Protein AF-A0A7C7CFU3-F1 (afdb_monomer_lite)

Foldseek 3Di:
DVVLLLVQCPPPPHPDQPQKDDDDPVNSCVRNVPPVVVVLVPPPPDDPVCCCVPHDAVDWDCPLQKTKGKHKDWDKDWDFDPVPPPPPPVQGIWMKIKIKMKMWMDGHPFKIKIKMKIKMKIRDHPVQLVVCVVPCQRFLFGGWDDDDPRMTIGMAMWIKMWGDPDPQKIKMWIWAAMGGGSDPADPPGGSRDYTGTDIDMD

Radius of gyration: 19.93 Å; chains: 1; bounding box: 40×45×55 Å

Secondary structure (DSSP, 8-state):
-HHHHHHHHS-TT----TTEESPPHHHHHHHSTTHHHHHHHTTTTS-HHHHHHHTS-SEEEE-SSEEEEEEEEEEEEEEE-SS---S-TTTSEEEEEEEEEEEEEEETTTEEEEEEEEEEEEE--HHHHHHHHHHSB-TTS-BEEEETTTEEEEEEEEEEEEEEEETTEEEEEEEE--EESSSSS-SSB-TTSPPEEEEEE-

pLDDT: mean 82.41, std 13.63, range [41.38, 97.0]

Structure (mmCIF, N/CA/C/O backbone):
data_AF-A0A7C7CFU3-F1
#
_entry.id   AF-A0A7C7CFU3-F1
#
loop_
_atom_site.group_PDB
_atom_site.id
_atom_site.type_symbol
_atom_site.label_atom_id
_atom_site.label_alt_id
_atom_site.label_comp_id
_atom_site.label_asym_id
_atom_site.label_entity_id
_atom_site.label_seq_id
_atom_site.pdbx_PDB_ins_code
_atom_site.Cartn_x
_atom_site.Cartn_y
_atom_site.Cartn_z
_atom_site.occupancy
_atom_site.B_iso_or_equiv
_atom_site.auth_seq_id
_atom_site.auth_comp_id
_atom_site.auth_asym_id
_atom_site.auth_atom_id
_atom_site.pdbx_PDB_model_num
ATOM 1 N N . MET A 1 1 ? 11.457 3.278 10.326 1.00 41.38 1 MET A N 1
ATOM 2 C CA . MET A 1 1 ? 10.112 3.193 10.932 1.00 41.38 1 MET A CA 1
ATOM 3 C C . MET A 1 1 ? 9.546 1.773 10.911 1.00 41.38 1 MET A C 1
ATOM 5 O O . MET A 1 1 ? 9.162 1.315 11.970 1.00 41.38 1 MET A O 1
ATOM 9 N N . GLY A 1 2 ? 9.529 1.039 9.784 1.00 55.59 2 GLY A N 1
ATOM 10 C CA . GLY A 1 2 ? 9.033 -0.355 9.772 1.00 55.59 2 GLY A CA 1
ATOM 11 C C . GLY A 1 2 ? 9.843 -1.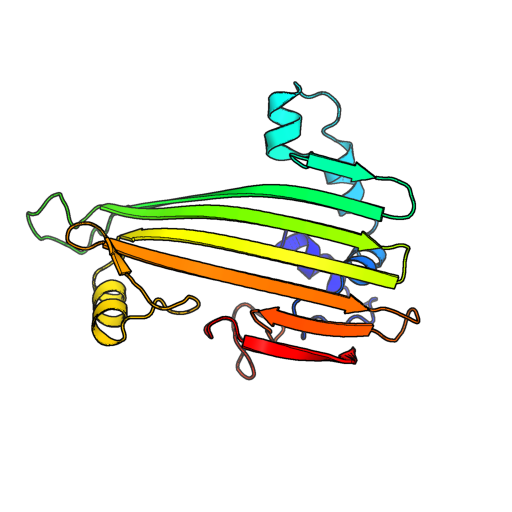334 10.639 1.00 55.59 2 GLY A C 1
ATOM 12 O O . GLY A 1 2 ? 9.265 -2.084 11.414 1.00 55.59 2 GLY A O 1
ATOM 13 N N . GLN A 1 3 ? 11.175 -1.268 10.573 1.00 57.19 3 GLN A N 1
ATOM 14 C CA . GLN A 1 3 ? 12.064 -2.196 11.286 1.00 57.19 3 GLN A CA 1
ATOM 15 C C . GLN A 1 3 ? 12.032 -2.026 12.818 1.00 57.19 3 GLN A C 1
ATOM 17 O O . GLN A 1 3 ? 11.950 -3.010 13.539 1.00 57.19 3 GLN A O 1
ATOM 22 N N . GLU A 1 4 ? 12.014 -0.786 13.316 1.00 60.72 4 GLU A N 1
ATOM 23 C CA . GLU A 1 4 ? 11.895 -0.487 14.758 1.00 60.72 4 GLU A CA 1
ATOM 24 C C . GLU A 1 4 ? 10.538 -0.926 15.324 1.00 60.72 4 GLU A C 1
ATOM 26 O O . GLU A 1 4 ? 10.435 -1.334 16.479 1.00 60.72 4 GLU A O 1
ATOM 31 N N . VAL A 1 5 ? 9.484 -0.848 14.501 1.00 65.75 5 VAL A N 1
ATOM 32 C CA . VAL A 1 5 ? 8.165 -1.362 14.867 1.00 65.75 5 VAL A CA 1
ATOM 33 C C . VAL A 1 5 ? 8.219 -2.878 14.992 1.00 65.75 5 VAL A C 1
ATOM 35 O O . VAL A 1 5 ? 7.791 -3.397 16.014 1.00 65.75 5 VAL A O 1
ATOM 38 N N . GLU A 1 6 ? 8.781 -3.580 14.004 1.00 68.12 6 GLU A N 1
ATOM 39 C CA . GLU A 1 6 ? 8.924 -5.040 14.042 1.00 68.12 6 GLU A CA 1
ATOM 40 C C . GLU A 1 6 ? 9.770 -5.523 15.224 1.00 68.12 6 GLU A C 1
ATOM 42 O O . GLU A 1 6 ? 9.404 -6.506 15.863 1.00 68.12 6 GLU A O 1
ATOM 47 N N . GLU A 1 7 ? 10.851 -4.825 15.562 1.00 70.06 7 GLU A N 1
ATOM 48 C CA . GLU A 1 7 ? 11.658 -5.129 16.746 1.00 70.06 7 GLU A CA 1
ATOM 49 C C . GLU A 1 7 ? 10.847 -4.959 18.041 1.00 70.06 7 GLU A C 1
ATOM 51 O O . GLU A 1 7 ? 10.843 -5.844 18.895 1.00 70.06 7 GLU A O 1
ATOM 56 N N . GLY A 1 8 ? 10.088 -3.864 18.159 1.00 70.00 8 GLY A N 1
ATOM 57 C CA . GLY A 1 8 ? 9.292 -3.571 19.351 1.00 70.00 8 GLY A CA 1
ATOM 58 C C . GLY A 1 8 ? 8.144 -4.554 19.612 1.00 70.00 8 GLY A C 1
ATOM 59 O O . GLY A 1 8 ? 7.849 -4.841 20.771 1.00 70.00 8 GLY A O 1
ATOM 60 N N . VAL A 1 9 ? 7.499 -5.095 18.569 1.00 71.25 9 VAL A N 1
ATOM 61 C CA . VAL A 1 9 ? 6.452 -6.128 18.740 1.00 71.25 9 VAL A CA 1
ATOM 62 C C . VAL A 1 9 ? 6.994 -7.554 18.881 1.00 71.25 9 VAL A C 1
ATOM 64 O O . VAL A 1 9 ? 6.281 -8.388 19.429 1.00 71.25 9 VAL A O 1
ATOM 67 N N . ASN A 1 10 ? 8.228 -7.836 18.447 1.00 71.88 10 ASN A N 1
ATOM 68 C CA . ASN A 1 10 ? 8.870 -9.153 18.597 1.00 71.88 10 ASN A CA 1
ATOM 69 C C . ASN A 1 10 ? 9.645 -9.323 19.921 1.00 71.88 10 ASN A C 1
ATOM 71 O O . ASN A 1 10 ? 10.313 -10.340 20.117 1.00 71.88 10 ASN A O 1
ATOM 75 N N . ALA A 1 11 ? 9.595 -8.345 20.831 1.00 74.31 11 ALA A N 1
ATOM 76 C CA . ALA A 1 11 ? 10.262 -8.448 22.125 1.00 74.31 11 ALA A CA 1
ATOM 77 C C . ALA A 1 11 ? 9.702 -9.621 22.960 1.00 74.31 11 ALA A C 1
ATOM 79 O O . ALA A 1 11 ? 8.494 -9.855 23.005 1.00 74.31 11 ALA A O 1
ATOM 80 N N . ALA A 1 12 ? 10.593 -10.361 23.633 1.00 60.84 12 ALA A N 1
ATOM 81 C CA . ALA A 1 12 ? 10.287 -11.632 24.308 1.00 60.84 12 ALA A CA 1
ATOM 82 C C . ALA A 1 12 ? 9.244 -11.532 25.442 1.00 60.84 12 ALA A C 1
ATOM 84 O O . ALA A 1 12 ? 8.723 -12.547 25.896 1.00 60.84 12 ALA A O 1
ATOM 85 N N . ASP A 1 13 ? 8.944 -10.321 25.912 1.00 68.00 13 ASP A N 1
ATOM 86 C CA . ASP A 1 13 ? 7.959 -10.026 26.951 1.00 68.00 13 ASP A CA 1
ATOM 87 C C . ASP A 1 13 ? 6.555 -9.707 26.394 1.00 68.00 13 ASP A C 1
ATOM 89 O O . ASP A 1 13 ? 5.644 -9.408 27.173 1.00 68.00 13 ASP A O 1
ATOM 93 N N . LYS A 1 14 ? 6.353 -9.739 25.067 1.00 66.06 14 LYS A N 1
ATOM 94 C CA . LYS A 1 14 ? 5.088 -9.356 24.420 1.00 66.06 14 LYS A CA 1
ATOM 95 C C . LYS A 1 14 ? 4.326 -10.560 23.862 1.00 66.06 14 LYS A C 1
ATOM 97 O O . LYS A 1 14 ? 4.822 -11.307 23.027 1.00 66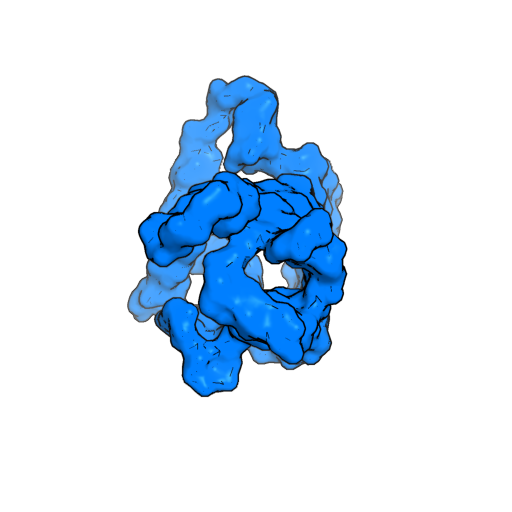.06 14 LYS A O 1
ATOM 102 N N . ASN A 1 15 ? 3.055 -10.682 24.248 1.00 65.06 15 ASN A N 1
ATOM 103 C CA . ASN A 1 15 ? 2.116 -11.653 23.679 1.00 65.06 15 ASN A CA 1
ATOM 104 C C . ASN A 1 15 ? 1.385 -11.037 22.478 1.00 65.06 15 ASN A C 1
ATOM 106 O O . ASN A 1 15 ? 0.190 -10.744 22.552 1.00 65.06 15 ASN A O 1
ATOM 110 N N . PHE A 1 16 ? 2.114 -10.793 21.389 1.00 69.44 16 PHE A N 1
ATOM 111 C CA . PHE A 1 16 ? 1.564 -10.241 20.154 1.00 69.44 16 PHE A CA 1
ATOM 112 C C . PHE A 1 16 ? 1.868 -11.173 18.978 1.00 69.44 16 PHE A C 1
ATOM 114 O O . PHE A 1 16 ? 3.014 -11.544 18.749 1.00 69.44 16 PHE A O 1
ATOM 121 N N . HIS A 1 17 ? 0.838 -11.557 18.222 1.00 71.25 17 HIS A N 1
ATOM 122 C CA . HIS A 1 17 ? 1.008 -12.391 17.034 1.00 71.25 17 HIS A CA 1
ATOM 123 C C . HIS A 1 17 ? 1.508 -11.539 15.857 1.00 71.25 17 HIS A C 1
ATOM 125 O O . HIS A 1 17 ? 0.715 -10.992 15.091 1.00 71.25 17 HIS A O 1
ATOM 131 N N . THR A 1 18 ? 2.830 -11.435 15.710 1.00 75.38 18 THR A N 1
ATOM 132 C CA . THR A 1 18 ? 3.502 -10.717 14.610 1.00 75.38 18 THR A CA 1
ATOM 133 C C . THR A 1 18 ? 3.334 -11.389 13.248 1.00 75.38 18 THR A C 1
ATOM 135 O O . THR A 1 18 ? 3.423 -10.738 12.206 1.00 75.38 18 THR A O 1
ATOM 138 N N . THR A 1 19 ? 2.954 -12.663 13.239 1.00 76.00 19 THR A N 1
ATOM 139 C CA . THR A 1 19 ? 2.859 -13.441 12.008 1.00 76.00 19 THR A CA 1
ATOM 140 C C . THR A 1 19 ? 1.757 -12.941 11.073 1.00 76.00 19 THR A C 1
ATOM 142 O O . THR A 1 19 ? 1.847 -13.177 9.877 1.00 76.00 19 THR A O 1
ATOM 145 N N . VAL A 1 20 ? 0.714 -12.248 11.555 1.00 76.38 20 VAL A N 1
ATOM 146 C CA . VAL A 1 20 ? -0.452 -11.866 10.731 1.00 76.38 20 VAL A CA 1
ATOM 147 C C . VAL A 1 20 ? -0.509 -10.354 10.497 1.00 76.38 20 VAL A C 1
ATOM 149 O O . VAL A 1 20 ? -0.839 -9.579 11.393 1.00 76.38 20 VAL A O 1
ATOM 152 N N . LYS A 1 21 ? -0.261 -9.931 9.251 1.00 80.56 21 LYS A N 1
ATOM 153 C CA . LYS A 1 21 ? -0.299 -8.523 8.811 1.00 80.56 21 LYS A CA 1
ATOM 154 C C . LYS A 1 21 ? -1.501 -8.247 7.883 1.00 80.56 21 LYS A C 1
ATOM 156 O O . LYS A 1 21 ? -1.973 -9.164 7.202 1.00 80.56 21 LYS A O 1
ATOM 161 N N . PRO A 1 22 ? -1.992 -6.992 7.785 1.00 74.62 22 PRO A N 1
ATOM 162 C CA . PRO A 1 22 ? -1.595 -5.804 8.557 1.00 74.62 22 PRO A CA 1
ATOM 163 C C . PRO A 1 22 ? -2.005 -5.857 10.037 1.00 74.62 22 PRO A C 1
ATOM 165 O O . PRO A 1 22 ? -3.021 -6.460 10.382 1.00 74.62 22 PRO A O 1
ATOM 168 N N . TYR A 1 23 ? -1.209 -5.199 10.886 1.00 78.56 23 TYR A N 1
ATOM 169 C CA . TYR A 1 23 ? -1.430 -5.104 12.329 1.00 78.56 23 TYR A CA 1
ATOM 170 C C . TYR A 1 23 ? -2.494 -4.066 12.704 1.00 78.56 23 TYR A C 1
ATOM 172 O O . TYR A 1 23 ? -2.651 -3.043 12.036 1.00 78.56 23 TYR A O 1
ATOM 180 N N . VAL A 1 24 ? -3.162 -4.282 13.840 1.00 76.38 24 VAL A N 1
ATOM 181 C CA . VAL A 1 24 ? -4.041 -3.275 14.450 1.00 76.38 24 VAL A CA 1
ATOM 182 C C . VAL A 1 24 ? -3.185 -2.174 15.080 1.00 76.38 24 VAL A C 1
ATOM 184 O O . VAL A 1 24 ? -2.407 -2.436 15.999 1.00 76.38 24 VAL A O 1
ATOM 187 N N . TYR A 1 25 ? -3.351 -0.931 14.618 1.00 73.38 25 TYR A N 1
ATOM 188 C CA . TYR A 1 25 ? -2.528 0.204 15.056 1.00 73.38 25 TYR A CA 1
ATOM 189 C C . TYR A 1 25 ? -2.532 0.405 16.579 1.00 73.38 25 TYR A C 1
ATOM 191 O O . TYR A 1 25 ? -1.479 0.598 17.181 1.00 73.38 25 TYR A O 1
ATOM 199 N N . SER A 1 26 ? -3.699 0.306 17.224 1.00 69.69 26 SER A N 1
ATOM 200 C CA . SER A 1 26 ? -3.831 0.504 18.674 1.00 69.69 26 SER A CA 1
ATOM 201 C C . SER A 1 26 ? -3.056 -0.531 19.495 1.00 69.69 26 SER A C 1
ATOM 203 O O . SER A 1 26 ? -2.472 -0.187 20.523 1.00 69.69 26 SER A O 1
ATOM 205 N N . TRP A 1 27 ? -3.006 -1.780 19.028 1.00 70.50 27 TRP A N 1
ATOM 206 C CA . TRP A 1 27 ? -2.232 -2.845 19.662 1.00 70.50 27 TRP A CA 1
ATOM 207 C C . TRP A 1 27 ? -0.736 -2.646 19.440 1.00 70.50 27 TRP A C 1
ATOM 209 O O . TRP A 1 27 ? 0.036 -2.760 20.382 1.00 70.50 27 TRP A O 1
ATOM 219 N N . VAL A 1 28 ? -0.313 -2.261 18.237 1.00 71.44 28 VAL A N 1
ATOM 220 C CA . VAL A 1 28 ? 1.095 -1.935 17.956 1.00 71.44 28 VAL A CA 1
ATOM 221 C C . VAL A 1 28 ? 1.572 -0.783 18.848 1.00 71.44 28 VAL A C 1
ATOM 223 O O . VAL A 1 28 ? 2.603 -0.883 19.512 1.00 71.44 28 VAL A O 1
ATOM 226 N N . TYR A 1 29 ? 0.782 0.286 18.951 1.00 68.44 29 TYR A N 1
ATOM 227 C CA . TYR A 1 29 ? 1.141 1.464 19.738 1.00 68.44 29 TYR A CA 1
ATOM 228 C C . TYR A 1 29 ? 1.258 1.174 21.242 1.00 68.44 29 TYR A C 1
ATOM 230 O O . TYR A 1 29 ? 2.142 1.716 21.906 1.00 68.44 29 TYR A O 1
ATOM 238 N N . SER A 1 30 ? 0.423 0.286 21.800 1.00 68.44 30 SER A N 1
ATOM 239 C CA . SER A 1 30 ? 0.534 -0.082 23.218 1.00 68.44 30 SER A CA 1
ATOM 240 C C . SER A 1 30 ? 1.820 -0.846 23.545 1.00 68.44 30 SER A C 1
ATOM 242 O O . SER A 1 30 ? 2.246 -0.832 24.698 1.00 68.44 30 SER A O 1
ATOM 244 N N . HIS A 1 31 ? 2.435 -1.499 22.554 1.00 68.69 31 HIS A N 1
ATOM 245 C CA . HIS A 1 31 ? 3.617 -2.342 22.741 1.00 68.69 31 HIS A CA 1
ATOM 246 C C . HIS A 1 31 ? 4.949 -1.610 22.488 1.00 68.69 31 HIS A C 1
ATOM 248 O O . HIS A 1 31 ? 5.964 -2.041 23.024 1.00 68.69 31 HIS A O 1
ATOM 254 N N . ILE A 1 32 ? 4.955 -0.481 21.763 1.00 63.31 32 ILE A N 1
ATOM 255 C CA . ILE A 1 32 ? 6.180 0.235 21.322 1.00 63.31 32 ILE A CA 1
ATOM 256 C C . ILE A 1 32 ? 6.313 1.619 22.004 1.00 63.31 32 ILE A C 1
ATOM 258 O O . ILE A 1 32 ? 6.901 2.569 21.487 1.00 63.31 32 ILE A O 1
ATOM 262 N N . ASN A 1 33 ? 5.706 1.773 23.179 1.00 59.62 33 ASN A N 1
ATOM 263 C CA . ASN A 1 33 ? 5.335 3.075 23.738 1.00 59.62 33 ASN A CA 1
ATOM 264 C C . ASN A 1 33 ? 6.518 4.001 24.117 1.00 59.62 33 ASN A C 1
ATOM 266 O O . ASN A 1 33 ? 6.306 5.209 24.218 1.00 59.62 33 ASN A O 1
ATOM 270 N N . ASP A 1 34 ? 7.742 3.483 24.283 1.00 58.06 34 ASP A N 1
ATOM 271 C CA . ASP A 1 34 ? 8.900 4.278 24.736 1.00 58.06 34 ASP A CA 1
ATOM 272 C C . ASP A 1 34 ? 9.835 4.725 23.598 1.00 58.06 34 ASP A C 1
ATOM 274 O O . ASP A 1 34 ? 10.277 5.877 23.572 1.00 58.06 34 ASP A O 1
ATOM 278 N N . THR A 1 35 ? 10.085 3.880 22.595 1.00 57.09 35 THR A N 1
ATOM 279 C CA . THR A 1 35 ? 11.053 4.188 21.526 1.00 57.09 35 THR A CA 1
ATOM 280 C C . THR A 1 35 ? 10.480 5.154 20.482 1.00 57.09 35 THR A C 1
ATOM 282 O O . THR A 1 35 ? 11.152 6.100 20.074 1.00 57.09 35 THR A O 1
ATOM 285 N N . LEU A 1 36 ? 9.206 4.998 20.096 1.00 54.78 36 LEU A N 1
ATOM 286 C CA . LEU A 1 36 ? 8.569 5.833 19.064 1.00 54.78 36 LEU A CA 1
ATOM 287 C C . LEU A 1 36 ? 8.249 7.259 19.540 1.00 54.78 36 LEU A C 1
ATOM 289 O O . LEU A 1 36 ? 8.289 8.204 18.748 1.00 54.78 36 LEU A O 1
ATOM 293 N N . LYS A 1 37 ? 7.955 7.450 20.833 1.00 55.12 37 LYS A N 1
ATOM 294 C CA . LYS A 1 37 ? 7.637 8.778 21.388 1.00 55.12 37 LYS A CA 1
ATOM 295 C C . LYS A 1 37 ? 8.823 9.737 21.341 1.00 55.12 37 LYS A C 1
ATOM 297 O O . LYS A 1 37 ? 8.619 10.931 21.105 1.00 55.12 37 LYS A O 1
ATOM 302 N N . SER A 1 38 ? 10.045 9.241 21.531 1.00 54.94 38 SER A N 1
ATOM 303 C CA . SER A 1 38 ? 11.254 10.075 21.485 1.00 54.94 38 SER A CA 1
ATOM 304 C C . SER A 1 38 ? 11.533 10.604 20.068 1.00 54.94 38 SER A C 1
ATOM 306 O O . SER A 1 38 ? 11.831 11.788 19.901 1.00 54.94 38 SER A O 1
ATOM 308 N N . LEU A 1 39 ? 11.309 9.778 19.039 1.00 54.84 39 LEU A N 1
ATOM 309 C CA . LEU A 1 39 ? 11.479 10.143 17.626 1.00 54.84 39 LEU A CA 1
ATOM 310 C C . LEU A 1 39 ? 10.460 11.190 17.151 1.00 54.84 39 LEU A C 1
ATOM 312 O O . LEU A 1 39 ? 10.801 12.089 16.379 1.00 54.84 39 LEU A O 1
ATOM 316 N N . ILE A 1 40 ? 9.216 11.105 17.633 1.00 53.72 40 ILE A N 1
ATOM 317 C CA . ILE A 1 40 ? 8.140 12.048 17.286 1.00 53.72 40 ILE A CA 1
ATOM 318 C C . ILE A 1 40 ? 8.321 13.391 18.018 1.00 53.72 40 ILE A C 1
ATOM 320 O O . ILE A 1 40 ? 8.079 14.454 17.442 1.00 53.72 40 ILE A O 1
ATOM 324 N N . THR A 1 41 ? 8.794 13.372 19.268 1.00 53.28 41 THR A N 1
ATOM 325 C CA . THR A 1 41 ? 8.908 14.577 20.113 1.00 53.28 41 THR A CA 1
ATOM 326 C C . THR A 1 41 ? 10.056 15.506 19.689 1.00 53.28 41 THR A C 1
ATOM 328 O O . THR A 1 41 ? 9.949 16.723 19.838 1.00 53.28 41 THR A O 1
ATOM 331 N N . ALA A 1 42 ? 11.125 14.977 19.086 1.00 53.72 42 ALA A N 1
ATOM 332 C CA . ALA A 1 42 ? 12.335 15.738 18.752 1.00 53.72 42 ALA A CA 1
ATOM 333 C C . ALA A 1 42 ? 12.184 16.780 17.615 1.00 53.72 42 ALA A C 1
ATOM 335 O O . ALA A 1 42 ? 13.116 17.536 17.350 1.00 53.72 42 ALA A O 1
ATOM 336 N N . ASN A 1 43 ? 11.043 16.849 16.915 1.00 53.34 43 ASN A N 1
ATOM 337 C CA . ASN A 1 43 ? 10.916 17.606 15.656 1.00 53.34 43 ASN A CA 1
ATOM 338 C C . ASN A 1 43 ? 10.076 18.899 15.716 1.00 53.34 43 ASN A C 1
ATOM 340 O O . ASN A 1 43 ? 9.735 19.464 14.673 1.00 53.34 43 ASN A O 1
ATOM 344 N N . ARG A 1 44 ? 9.742 19.404 16.910 1.00 55.47 44 ARG A N 1
ATOM 345 C CA . ARG A 1 44 ? 8.774 20.510 17.072 1.00 55.47 44 ARG A CA 1
ATOM 346 C C . ARG A 1 44 ? 9.241 21.892 16.572 1.00 55.47 44 ARG A C 1
ATOM 348 O O . ARG A 1 44 ? 8.391 22.745 16.339 1.00 55.47 44 ARG A O 1
ATOM 355 N N . GLU A 1 45 ? 10.539 22.111 16.338 1.00 59.09 45 GLU A N 1
ATOM 356 C CA . GLU A 1 45 ? 11.117 23.434 16.004 1.00 59.09 45 GLU A CA 1
ATOM 357 C C . GLU A 1 45 ? 11.298 23.732 14.495 1.00 59.09 45 GLU A C 1
ATOM 359 O O . GLU A 1 45 ? 12.019 24.653 14.111 1.00 59.09 45 GLU A O 1
ATOM 364 N N . ARG A 1 46 ? 10.670 22.972 13.585 1.00 64.94 46 ARG A N 1
ATOM 365 C CA . ARG A 1 46 ? 10.879 23.146 12.130 1.00 64.94 46 ARG A CA 1
ATOM 366 C C . ARG A 1 46 ? 9.864 24.080 11.458 1.00 64.94 46 ARG A C 1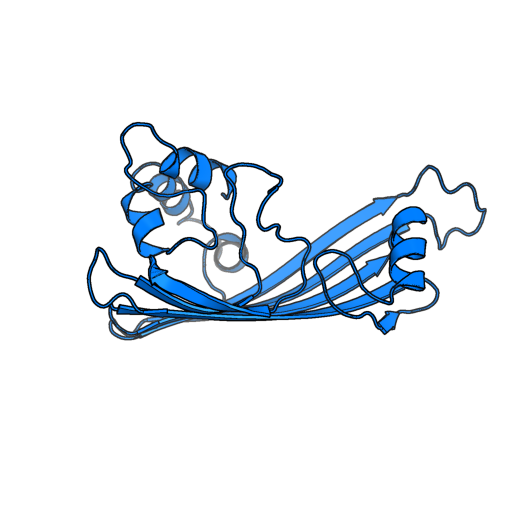
ATOM 368 O O . ARG A 1 46 ? 8.707 24.173 11.861 1.00 64.94 46 ARG A O 1
ATOM 375 N N . LYS A 1 47 ? 10.294 24.726 10.360 1.00 81.50 47 LYS A N 1
ATOM 376 C CA . LYS A 1 47 ? 9.442 25.546 9.469 1.00 81.50 47 LYS A CA 1
ATOM 377 C C . LYS A 1 47 ? 8.218 24.749 8.985 1.00 81.50 47 LYS A C 1
ATOM 379 O O . LYS A 1 47 ? 8.345 23.568 8.666 1.00 81.50 47 LYS A O 1
ATOM 384 N N . LEU A 1 48 ? 7.072 25.425 8.843 1.00 78.06 48 LEU A N 1
ATOM 385 C CA . LEU A 1 48 ? 5.761 24.841 8.505 1.00 78.06 48 LEU A CA 1
ATOM 386 C C . LEU A 1 48 ? 5.802 23.842 7.331 1.00 78.06 48 LEU A C 1
ATOM 388 O O . LEU A 1 48 ? 5.249 22.753 7.437 1.00 78.06 48 LEU A O 1
ATOM 392 N N . PHE A 1 49 ? 6.518 24.169 6.249 1.00 79.81 49 PHE A N 1
ATOM 393 C CA . PHE A 1 49 ? 6.670 23.282 5.088 1.00 79.81 49 PHE A CA 1
ATOM 394 C C . PHE A 1 49 ? 7.378 21.960 5.426 1.00 79.81 49 PHE A C 1
ATOM 396 O O . PHE A 1 49 ? 6.891 20.887 5.086 1.00 79.81 49 PHE A O 1
ATOM 403 N N . TYR A 1 50 ? 8.498 22.014 6.154 1.00 79.06 50 TYR A N 1
ATOM 404 C CA . TYR A 1 50 ? 9.212 20.808 6.589 1.00 79.06 50 TYR A CA 1
ATOM 405 C C . TYR A 1 50 ? 8.381 19.968 7.554 1.00 79.06 50 TYR A C 1
ATOM 407 O O . TYR A 1 50 ? 8.470 18.742 7.534 1.00 79.06 50 TYR A O 1
ATOM 415 N N . ARG A 1 51 ? 7.573 20.630 8.385 1.00 77.88 51 ARG A N 1
ATOM 416 C CA . ARG A 1 51 ? 6.681 19.970 9.333 1.00 77.88 51 ARG A CA 1
ATOM 417 C C . ARG A 1 51 ? 5.576 19.197 8.606 1.00 77.88 51 ARG A C 1
ATOM 419 O O . ARG A 1 51 ? 5.387 18.023 8.899 1.00 77.88 51 ARG A O 1
ATOM 426 N N . LYS A 1 52 ? 4.938 19.805 7.600 1.00 80.50 52 LYS A N 1
ATOM 427 C CA . LYS A 1 52 ? 3.942 19.144 6.737 1.00 80.50 52 LYS A CA 1
ATOM 428 C C . LYS A 1 52 ? 4.516 18.039 5.857 1.00 80.50 52 LYS A C 1
ATOM 430 O O . LYS A 1 52 ? 3.836 17.062 5.603 1.00 80.50 52 LYS A O 1
ATOM 435 N N . LEU A 1 53 ? 5.762 18.169 5.409 1.00 75.94 53 LEU A N 1
ATOM 436 C CA . LEU A 1 53 ? 6.377 17.151 4.558 1.00 75.94 53 LEU A CA 1
ATOM 437 C C . LEU A 1 53 ? 6.861 15.921 5.343 1.00 75.94 53 LEU A C 1
ATOM 439 O O . LEU A 1 53 ? 6.887 14.827 4.790 1.00 75.94 53 LEU A O 1
ATOM 443 N N . LYS A 1 54 ? 7.315 16.091 6.595 1.00 68.88 54 LYS A N 1
ATOM 444 C CA . LYS A 1 54 ? 7.989 15.011 7.345 1.00 68.88 54 LYS A CA 1
ATOM 445 C C . LYS A 1 54 ? 7.257 14.497 8.578 1.00 68.88 54 LYS A C 1
ATOM 447 O O . LYS A 1 54 ? 7.566 13.393 9.010 1.00 68.88 54 LYS A O 1
ATOM 452 N N . THR A 1 55 ? 6.398 15.296 9.204 1.00 68.06 55 THR A N 1
ATOM 453 C CA . THR A 1 55 ? 5.935 15.000 10.573 1.00 68.06 55 THR A CA 1
ATOM 454 C C . THR A 1 55 ? 4.444 15.175 10.802 1.00 68.06 55 THR A C 1
ATOM 456 O O . THR A 1 55 ? 3.911 14.581 11.728 1.00 68.06 55 THR A O 1
ATOM 459 N N . GLU A 1 56 ? 3.773 15.994 10.002 1.00 79.50 56 GLU A N 1
ATOM 460 C CA . GLU A 1 56 ? 2.342 16.246 10.121 1.00 79.50 56 GLU A CA 1
ATOM 461 C C . GLU A 1 56 ? 1.603 15.718 8.907 1.00 79.50 56 GLU A C 1
ATOM 463 O O . GLU A 1 56 ? 2.089 15.840 7.785 1.00 79.50 56 GLU A O 1
ATOM 468 N N . HIS A 1 57 ? 0.381 15.252 9.146 1.00 86.88 57 HIS A N 1
ATOM 469 C CA . HIS A 1 57 ? -0.557 14.965 8.077 1.00 86.88 57 HIS A CA 1
ATOM 470 C C . HIS A 1 57 ? -0.874 16.232 7.267 1.00 86.88 57 HIS A C 1
ATOM 472 O O . HIS A 1 57 ? -0.913 17.356 7.807 1.00 86.88 57 HIS A O 1
ATOM 478 N N . LEU A 1 58 ? -1.112 16.051 5.969 1.00 87.06 58 LEU A N 1
ATOM 479 C CA . LEU A 1 58 ? -1.432 17.134 5.044 1.00 87.06 58 LEU A CA 1
ATOM 480 C C . LEU A 1 58 ? -2.761 17.785 5.439 1.00 87.06 58 LEU A C 1
ATOM 482 O O . LEU A 1 58 ? -2.808 18.999 5.657 1.00 87.06 58 LEU A O 1
ATOM 486 N N . PHE A 1 59 ? -3.797 16.967 5.630 1.00 90.44 59 PHE A N 1
ATOM 487 C CA . PHE A 1 59 ? -5.060 17.374 6.238 1.00 90.44 59 PHE A CA 1
ATOM 488 C C . PHE A 1 59 ? -5.369 16.493 7.441 1.00 90.44 59 PHE A C 1
ATOM 490 O O . PHE A 1 59 ? -5.203 15.277 7.392 1.00 90.44 59 PHE A O 1
ATOM 497 N N . MET A 1 60 ? -5.838 17.120 8.516 1.00 90.50 60 MET A N 1
ATOM 498 C CA . MET A 1 60 ? -6.237 16.436 9.737 1.00 90.50 60 MET A CA 1
ATOM 499 C C . MET A 1 60 ? -7.485 17.103 10.306 1.00 90.50 60 MET A C 1
ATOM 501 O O . MET A 1 60 ? -7.524 18.324 10.458 1.00 90.50 60 MET A O 1
ATOM 505 N N . VAL A 1 61 ? -8.486 16.291 10.625 1.00 91.62 61 VAL A N 1
ATOM 506 C CA . VAL A 1 61 ? -9.686 16.685 11.359 1.00 91.62 61 VAL A CA 1
ATOM 507 C C . VAL A 1 61 ? -9.746 15.825 12.610 1.00 91.62 61 VAL A C 1
ATOM 509 O O . VAL A 1 61 ? -9.814 14.605 12.512 1.00 91.62 61 VAL A O 1
ATOM 512 N N . ASP A 1 62 ? -9.726 16.468 13.771 1.00 91.25 62 ASP A N 1
ATOM 513 C CA . ASP A 1 62 ? -9.900 15.825 15.072 1.00 91.25 62 ASP A CA 1
ATOM 514 C C . ASP A 1 62 ? -11.034 16.544 15.805 1.00 91.25 62 ASP A C 1
ATOM 516 O O . ASP A 1 62 ? -10.983 17.749 16.059 1.00 91.25 62 ASP A O 1
ATOM 520 N N . THR A 1 63 ? -12.100 15.799 16.081 1.00 90.00 63 THR A N 1
ATOM 521 C CA . THR A 1 63 ? -13.289 16.267 16.813 1.00 90.00 63 THR A CA 1
ATOM 522 C C . THR A 1 63 ? -13.462 15.533 18.147 1.00 90.00 63 THR A C 1
ATOM 524 O O . THR A 1 63 ? -14.531 15.584 18.758 1.00 90.00 63 THR A O 1
ATOM 527 N N . GLY A 1 64 ? -12.455 14.765 18.575 1.00 87.62 64 GLY A N 1
ATOM 528 C CA . GLY A 1 64 ? -12.483 13.867 19.731 1.00 87.62 64 GLY A CA 1
ATOM 529 C C . GLY A 1 64 ? -13.296 12.581 19.530 1.00 87.62 64 GLY A C 1
ATOM 530 O O . GLY A 1 64 ? -12.979 11.554 20.126 1.00 87.62 64 GLY A O 1
ATOM 531 N N . LYS A 1 65 ? -14.341 12.603 18.691 1.00 90.88 65 LYS A N 1
ATOM 532 C CA . LYS A 1 65 ? -15.114 11.407 18.296 1.00 90.88 65 LYS A CA 1
ATOM 533 C C . LYS A 1 65 ? -14.773 10.901 16.902 1.00 90.88 65 LYS A C 1
ATOM 535 O O . LYS A 1 65 ? -15.032 9.738 16.614 1.00 90.88 65 LYS A O 1
ATOM 540 N N . LEU A 1 66 ? -14.257 11.769 16.045 1.00 92.69 66 LEU A N 1
ATOM 541 C CA . LEU A 1 66 ? -13.803 11.433 14.707 1.00 92.69 66 LEU A CA 1
ATOM 542 C C . LEU A 1 66 ? -12.415 12.021 14.520 1.00 92.69 66 LEU A C 1
ATOM 544 O O . LEU A 1 66 ? -12.255 13.239 14.641 1.00 92.69 66 LEU A O 1
ATOM 548 N N . ASN A 1 67 ? -11.482 11.143 14.174 1.00 94.38 67 ASN A N 1
ATOM 549 C CA . ASN A 1 67 ? -10.166 11.490 13.670 1.00 94.38 67 ASN A CA 1
ATOM 550 C C . ASN A 1 67 ? -10.118 11.104 12.200 1.00 94.38 67 ASN A C 1
ATOM 552 O O . ASN A 1 67 ? -10.471 9.982 11.850 1.00 94.38 67 ASN A O 1
ATOM 556 N N . LEU A 1 68 ? -9.712 12.027 11.341 1.00 94.69 68 LEU A N 1
ATOM 557 C CA . LEU A 1 68 ? -9.563 11.803 9.911 1.00 94.69 68 LEU A CA 1
ATOM 558 C C . LEU A 1 68 ? -8.274 12.466 9.450 1.00 94.69 68 LEU A C 1
ATOM 560 O O . LEU A 1 68 ? -8.071 13.658 9.682 1.00 94.69 68 LEU A O 1
ATOM 564 N N . THR A 1 69 ? -7.436 11.711 8.761 1.00 95.19 69 THR A N 1
ATOM 565 C CA . THR A 1 69 ? -6.215 12.196 8.131 1.00 95.19 69 THR A CA 1
ATOM 566 C C . THR A 1 69 ? -6.255 11.887 6.644 1.00 95.19 69 THR A C 1
ATOM 568 O O . THR A 1 69 ? -6.788 10.863 6.208 1.00 95.19 69 THR A O 1
ATOM 571 N N . VAL A 1 70 ? -5.723 12.810 5.849 1.00 95.56 70 VAL A N 1
ATOM 572 C CA . VAL A 1 70 ? -5.566 12.639 4.406 1.00 95.56 70 VAL A CA 1
ATOM 573 C C . VAL A 1 70 ? -4.164 13.071 4.041 1.00 95.56 70 VAL A C 1
ATOM 575 O O . VAL A 1 70 ? -3.800 14.220 4.293 1.00 95.56 70 VAL A O 1
ATOM 578 N N . ASP A 1 71 ? -3.420 12.173 3.403 1.00 94.38 71 ASP A N 1
ATOM 579 C CA . ASP A 1 71 ? -2.054 12.414 2.958 1.00 94.38 71 ASP A CA 1
ATOM 580 C C . ASP A 1 71 ? -1.871 12.029 1.499 1.00 94.38 71 ASP A C 1
ATOM 582 O O . ASP A 1 71 ? -2.434 11.050 1.007 1.00 94.38 71 ASP A O 1
ATOM 586 N N . ILE A 1 72 ? -1.032 12.800 0.814 1.00 93.06 72 ILE A N 1
ATOM 587 C CA . ILE A 1 72 ? -0.564 12.465 -0.525 1.00 93.06 72 ILE A CA 1
ATOM 588 C C . ILE A 1 72 ? 0.772 11.744 -0.379 1.00 93.06 72 ILE A C 1
ATOM 590 O O . ILE A 1 72 ? 1.651 12.173 0.368 1.00 93.06 72 ILE A O 1
ATOM 594 N N . LEU A 1 73 ? 0.913 10.644 -1.105 1.00 91.38 73 LEU A N 1
ATOM 595 C CA . LEU A 1 73 ? 2.075 9.776 -1.086 1.00 91.38 73 LEU A CA 1
ATOM 596 C C . LEU A 1 73 ? 2.798 9.866 -2.422 1.00 91.38 73 LEU A C 1
ATOM 598 O O . LEU A 1 73 ? 2.178 9.841 -3.485 1.00 91.38 73 LEU A O 1
ATOM 602 N N . PHE A 1 74 ? 4.121 9.930 -2.354 1.00 93.00 74 PHE A N 1
ATOM 603 C CA . PHE A 1 74 ? 4.984 9.889 -3.521 1.00 93.00 74 PHE A CA 1
ATOM 604 C C . PHE A 1 74 ? 6.125 8.913 -3.275 1.00 93.00 74 PHE A C 1
ATOM 606 O O . PHE A 1 74 ? 6.708 8.908 -2.191 1.00 93.00 74 PHE A O 1
ATOM 613 N N . ASN A 1 75 ? 6.458 8.123 -4.290 1.00 93.81 75 ASN A N 1
ATOM 614 C CA . ASN A 1 75 ? 7.670 7.317 -4.315 1.00 93.81 75 ASN A CA 1
ATOM 615 C C . ASN A 1 75 ? 8.352 7.501 -5.668 1.00 93.81 75 ASN A C 1
ATOM 617 O O . ASN A 1 75 ? 7.703 7.435 -6.712 1.00 93.81 75 ASN A O 1
ATOM 621 N N . PHE A 1 76 ? 9.652 7.767 -5.629 1.00 94.75 76 PHE A N 1
ATOM 622 C CA . PHE A 1 76 ? 10.467 7.964 -6.815 1.00 94.75 76 PHE A CA 1
ATOM 623 C C . PHE A 1 76 ? 11.695 7.081 -6.695 1.00 94.75 76 PHE A C 1
ATOM 625 O O . PHE A 1 76 ? 12.523 7.274 -5.805 1.00 94.75 76 PHE A O 1
ATOM 632 N N . GLU A 1 77 ? 11.813 6.140 -7.615 1.00 93.88 77 GLU A N 1
ATOM 633 C CA . GLU A 1 77 ? 12.970 5.269 -7.741 1.00 93.88 77 GLU A CA 1
ATOM 634 C C . GLU A 1 77 ? 13.606 5.534 -9.098 1.00 93.88 77 GLU A C 1
ATOM 636 O O . GLU A 1 77 ? 12.906 5.686 -10.099 1.00 93.88 77 GLU A O 1
ATOM 641 N N . LEU A 1 78 ? 14.932 5.614 -9.125 1.00 93.56 78 LEU A N 1
ATOM 642 C CA . LEU A 1 78 ? 15.715 5.808 -10.336 1.00 93.56 78 LEU A CA 1
ATOM 643 C C . LEU A 1 78 ? 16.877 4.822 -10.302 1.00 93.56 78 LEU A C 1
ATOM 645 O O . LEU A 1 78 ? 17.571 4.708 -9.291 1.00 93.56 78 LEU A O 1
ATOM 649 N N . GLY A 1 79 ? 17.089 4.126 -11.408 1.00 89.00 79 GLY A N 1
ATOM 650 C CA . GLY A 1 79 ? 18.155 3.153 -11.567 1.00 89.00 79 GLY A CA 1
ATOM 651 C C . GLY A 1 79 ? 18.630 3.099 -13.009 1.00 89.00 79 GLY A C 1
ATOM 652 O O . GLY A 1 79 ? 18.020 3.680 -13.902 1.00 89.00 79 GLY A O 1
ATOM 653 N N . ASN A 1 80 ? 19.729 2.388 -13.231 1.00 85.56 80 ASN A N 1
ATOM 654 C CA . ASN A 1 80 ? 20.197 2.077 -14.571 1.00 85.56 80 ASN A CA 1
ATOM 655 C C . ASN A 1 80 ? 20.418 0.571 -14.685 1.00 85.56 80 ASN A C 1
ATOM 657 O O . ASN A 1 80 ? 20.952 -0.048 -13.762 1.00 85.56 80 ASN A O 1
ATOM 661 N N . ASP A 1 81 ? 20.015 0.001 -15.812 1.00 80.75 81 ASP A N 1
ATOM 662 C CA . ASP A 1 81 ? 20.356 -1.357 -16.197 1.00 80.75 81 ASP A CA 1
ATOM 663 C C . ASP A 1 81 ? 21.711 -1.340 -16.912 1.00 80.75 81 ASP A C 1
ATOM 665 O O . ASP A 1 81 ? 21.828 -0.927 -18.063 1.00 80.75 81 ASP A O 1
ATOM 669 N N . PHE A 1 82 ? 22.760 -1.746 -16.196 1.00 75.56 82 PHE A N 1
ATOM 670 C CA . PHE A 1 82 ? 24.118 -1.818 -16.738 1.00 75.56 82 PHE A CA 1
ATOM 671 C C . PHE A 1 82 ? 24.364 -3.080 -17.580 1.00 75.56 82 PHE A C 1
ATOM 673 O O . PHE A 1 82 ? 25.415 -3.183 -18.213 1.00 75.56 82 PHE A O 1
ATOM 680 N N . ALA A 1 83 ? 23.445 -4.052 -17.553 1.00 70.44 83 ALA A N 1
ATOM 681 C CA . ALA A 1 83 ? 23.542 -5.277 -18.344 1.00 70.44 83 ALA A CA 1
ATOM 682 C C . ALA A 1 83 ? 22.953 -5.100 -19.753 1.00 70.44 83 ALA A C 1
ATOM 684 O O . ALA A 1 83 ? 23.316 -5.848 -20.665 1.00 70.44 83 ALA A O 1
ATOM 685 N N . ASP A 1 84 ? 22.088 -4.101 -19.950 1.00 64.81 84 ASP A N 1
ATOM 686 C CA . ASP A 1 84 ? 21.597 -3.720 -21.270 1.00 64.81 84 ASP A CA 1
ATOM 687 C C . ASP A 1 84 ? 22.676 -2.935 -22.042 1.00 64.81 84 ASP A C 1
ATOM 689 O O . ASP A 1 84 ? 22.978 -1.776 -21.762 1.00 64.81 84 ASP A O 1
ATOM 693 N N . THR A 1 85 ? 23.291 -3.603 -23.022 1.00 61.50 85 THR A N 1
ATOM 694 C CA . THR A 1 85 ? 24.325 -3.035 -23.910 1.00 61.50 85 THR A CA 1
ATOM 695 C C . THR A 1 85 ? 23.746 -2.480 -25.213 1.00 61.50 85 THR A C 1
ATOM 697 O O . THR A 1 85 ? 24.493 -2.049 -26.096 1.00 61.50 85 THR A O 1
ATOM 700 N N . SER A 1 86 ? 22.417 -2.476 -25.352 1.00 58.72 86 SER A N 1
ATOM 701 C CA . SER A 1 86 ? 21.728 -1.929 -26.515 1.00 58.72 86 SER A CA 1
ATOM 702 C C . SER A 1 86 ? 22.023 -0.431 -26.631 1.00 58.72 86 SER A C 1
ATOM 704 O O . SER A 1 86 ? 21.769 0.339 -25.712 1.00 58.72 86 SER A O 1
ATOM 706 N N . ALA A 1 87 ? 22.514 0.026 -27.787 1.00 50.28 87 ALA A N 1
ATOM 707 C CA . ALA A 1 87 ? 22.819 1.441 -28.056 1.00 50.28 87 ALA A CA 1
ATOM 708 C C . ALA A 1 87 ? 21.581 2.375 -28.061 1.00 50.28 87 ALA A C 1
ATOM 710 O O . ALA A 1 87 ? 21.683 3.552 -28.412 1.00 50.28 87 ALA A O 1
ATOM 711 N N . ALA A 1 88 ? 20.401 1.865 -27.697 1.00 52.75 88 ALA A N 1
ATOM 712 C CA . ALA A 1 88 ? 19.212 2.661 -27.464 1.00 52.75 88 ALA A CA 1
ATOM 713 C C . ALA A 1 88 ? 19.309 3.287 -26.066 1.00 52.75 88 ALA A C 1
ATOM 715 O O . ALA A 1 88 ? 18.972 2.668 -25.064 1.00 52.75 88 ALA A O 1
ATOM 716 N N . ALA A 1 89 ? 19.730 4.551 -26.002 1.00 47.75 89 ALA A N 1
ATOM 717 C CA . ALA A 1 89 ? 19.798 5.340 -24.766 1.00 47.75 89 ALA A CA 1
ATOM 718 C C . ALA A 1 89 ? 18.465 5.419 -23.975 1.00 47.75 89 ALA A C 1
ATOM 720 O O . ALA A 1 89 ? 18.458 5.881 -22.839 1.00 47.75 89 ALA A O 1
ATOM 721 N N . ASP A 1 90 ? 17.355 4.954 -24.560 1.00 53.28 90 ASP A N 1
ATOM 722 C CA . ASP A 1 90 ? 16.006 4.975 -23.990 1.00 53.28 90 ASP A CA 1
ATOM 723 C C . ASP A 1 90 ? 15.625 3.701 -23.197 1.00 53.28 90 ASP A C 1
ATOM 725 O O . ASP A 1 90 ? 14.537 3.677 -22.618 1.00 53.28 90 ASP A O 1
ATOM 729 N N . THR A 1 91 ? 16.452 2.642 -23.167 1.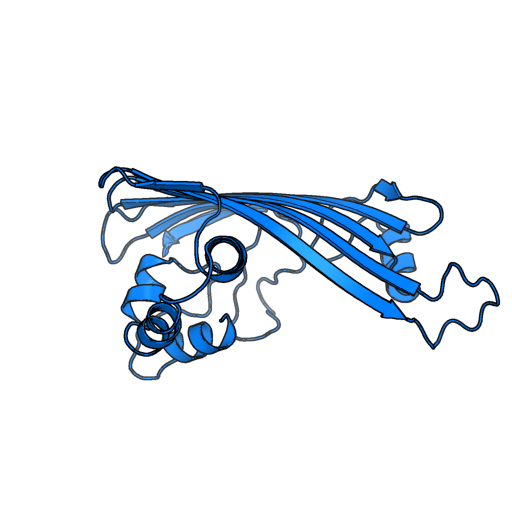00 59.03 91 THR A N 1
ATOM 730 C CA . THR A 1 91 ? 16.136 1.384 -22.441 1.00 59.03 91 THR A CA 1
ATOM 731 C C . THR A 1 91 ? 16.950 1.158 -21.170 1.00 59.03 91 THR A C 1
ATOM 733 O O . THR A 1 91 ? 16.531 0.382 -20.315 1.00 59.03 91 THR A O 1
ATOM 736 N N . THR A 1 92 ? 18.061 1.873 -20.987 1.00 70.44 92 THR A N 1
ATOM 737 C CA . THR A 1 92 ? 18.966 1.655 -19.848 1.00 70.44 92 THR A CA 1
ATOM 738 C C . THR A 1 92 ? 18.516 2.357 -18.571 1.00 70.44 92 THR A C 1
ATOM 740 O O . THR A 1 92 ? 18.867 1.910 -17.484 1.00 70.44 92 THR A O 1
ATOM 743 N N . THR A 1 93 ? 17.732 3.438 -18.650 1.00 82.88 93 THR A N 1
ATOM 744 C CA . THR A 1 93 ? 17.240 4.145 -17.457 1.00 82.88 93 THR A CA 1
ATOM 745 C C . THR A 1 93 ? 15.935 3.539 -16.954 1.00 82.88 93 THR A C 1
ATOM 747 O O . THR A 1 93 ? 14.889 3.615 -17.598 1.00 82.88 93 THR A O 1
ATOM 750 N N . LEU A 1 94 ? 15.993 3.001 -15.742 1.00 90.38 94 LEU A N 1
ATOM 751 C CA . LEU A 1 94 ? 14.865 2.443 -15.013 1.00 90.38 94 LEU A CA 1
ATOM 752 C C . LEU A 1 94 ? 14.311 3.498 -14.066 1.00 90.38 94 LEU A C 1
ATOM 754 O O . LEU A 1 94 ? 15.068 4.205 -13.399 1.00 90.38 94 LEU A O 1
ATOM 758 N N . TYR A 1 95 ? 12.993 3.588 -13.954 1.00 92.88 95 TYR A N 1
ATOM 759 C CA . TYR A 1 95 ? 12.393 4.408 -12.910 1.00 92.88 95 TYR A CA 1
ATOM 760 C C . TYR A 1 95 ? 11.033 3.892 -12.492 1.00 92.88 95 TYR A C 1
ATOM 762 O O . TYR A 1 95 ? 10.326 3.271 -13.281 1.00 92.88 95 TYR A O 1
ATOM 770 N N . VAL A 1 96 ? 10.654 4.216 -11.260 1.00 94.44 96 VAL A N 1
ATOM 771 C CA . VAL A 1 96 ? 9.297 4.049 -10.744 1.00 94.44 96 VAL A CA 1
ATOM 772 C C . VAL A 1 96 ? 8.840 5.390 -10.196 1.00 94.44 96 VAL A C 1
ATOM 774 O O . VAL A 1 96 ? 9.520 6.018 -9.388 1.00 94.44 96 VAL A O 1
ATOM 777 N N . ASN A 1 97 ? 7.683 5.838 -10.663 1.00 96.06 97 ASN A N 1
ATOM 778 C CA . ASN A 1 97 ? 7.000 7.025 -10.188 1.00 96.06 97 ASN A CA 1
ATOM 779 C C . ASN A 1 97 ? 5.650 6.597 -9.623 1.00 96.06 97 ASN A C 1
ATOM 781 O O . ASN A 1 97 ? 4.723 6.310 -10.379 1.00 96.06 97 ASN A O 1
ATOM 785 N N . THR A 1 98 ? 5.550 6.537 -8.301 1.00 96.31 98 THR A N 1
ATOM 786 C CA . THR A 1 98 ? 4.294 6.270 -7.607 1.00 96.31 98 THR A CA 1
ATOM 787 C C . THR A 1 98 ? 3.728 7.567 -7.073 1.00 96.31 98 THR A C 1
ATOM 789 O O . THR A 1 98 ? 4.414 8.347 -6.410 1.00 96.31 98 THR A O 1
ATOM 792 N N . ARG A 1 99 ? 2.435 7.753 -7.298 1.00 96.19 99 ARG A N 1
ATOM 793 C CA . ARG A 1 99 ? 1.632 8.824 -6.722 1.00 96.19 99 ARG A CA 1
ATOM 794 C C . ARG A 1 99 ? 0.431 8.187 -6.068 1.00 96.19 99 ARG A C 1
ATOM 796 O O . ARG A 1 99 ? -0.169 7.275 -6.626 1.00 96.19 99 ARG A O 1
ATOM 803 N N . GLY A 1 100 ? 0.061 8.657 -4.896 1.00 96.69 100 GLY A N 1
ATOM 804 C CA . GLY A 1 100 ? -1.079 8.094 -4.210 1.00 96.69 100 GLY A CA 1
ATOM 805 C C . GLY A 1 100 ? -1.693 9.035 -3.210 1.00 96.69 100 GLY A C 1
ATOM 806 O O . GLY A 1 100 ? -1.164 10.098 -2.899 1.00 96.69 100 GLY A O 1
ATOM 807 N N . VAL A 1 101 ? -2.829 8.603 -2.699 1.00 97.00 101 VAL A N 1
ATOM 808 C CA . VAL A 1 101 ? -3.512 9.231 -1.582 1.00 97.00 101 VAL A CA 1
ATOM 809 C C . VAL A 1 101 ? -3.845 8.148 -0.578 1.00 97.00 101 VAL A C 1
ATOM 811 O O . VAL A 1 101 ? -4.228 7.036 -0.946 1.00 97.00 101 VAL A O 1
ATOM 814 N N . ILE A 1 102 ? -3.681 8.474 0.692 1.00 96.50 102 ILE A N 1
ATOM 815 C CA . ILE A 1 102 ? -4.116 7.648 1.803 1.00 96.50 102 ILE A CA 1
ATOM 816 C C . ILE A 1 102 ? -5.052 8.471 2.674 1.00 96.50 102 ILE A C 1
ATOM 818 O O . ILE A 1 102 ? -4.797 9.637 2.969 1.00 96.50 102 ILE A O 1
ATOM 822 N N . ILE A 1 103 ? -6.162 7.851 3.044 1.00 96.62 103 ILE A N 1
ATOM 823 C CA . ILE A 1 103 ? -7.149 8.396 3.959 1.00 96.62 103 ILE A CA 1
ATOM 824 C C . ILE A 1 103 ? -7.260 7.404 5.103 1.00 96.62 103 ILE A C 1
ATOM 826 O O . ILE A 1 103 ? -7.509 6.217 4.880 1.00 96.62 103 ILE A O 1
ATOM 830 N N . GLN A 1 104 ? -7.070 7.885 6.321 1.00 95.38 104 GLN A N 1
ATOM 831 C CA . GLN A 1 104 ? -7.176 7.084 7.532 1.00 95.38 104 GLN A CA 1
ATOM 832 C C . GLN A 1 104 ? -8.090 7.788 8.515 1.00 95.38 104 GLN A C 1
ATOM 834 O O . GLN A 1 104 ? -8.185 9.014 8.526 1.00 95.38 104 GLN A O 1
ATOM 839 N N . GLY A 1 105 ? -8.766 7.018 9.353 1.00 94.69 105 GLY A N 1
ATOM 840 C CA . GLY A 1 105 ? -9.545 7.618 10.411 1.00 94.69 105 GLY A CA 1
ATOM 841 C C . GLY A 1 105 ? -10.041 6.642 11.451 1.00 94.69 105 GLY A C 1
ATOM 842 O O . GLY A 1 105 ? -10.095 5.432 11.237 1.00 94.69 105 GLY A O 1
ATOM 843 N N . ASP A 1 106 ? -10.445 7.220 12.572 1.00 95.00 106 ASP A N 1
ATOM 844 C CA . ASP A 1 106 ? -10.997 6.528 13.722 1.00 95.00 106 ASP A CA 1
ATOM 845 C C . ASP A 1 106 ? -12.333 7.160 14.102 1.00 95.00 106 ASP A C 1
ATOM 847 O O . ASP A 1 106 ? -12.460 8.382 14.196 1.00 95.00 106 ASP A O 1
ATOM 851 N N . ILE A 1 107 ? -13.332 6.315 14.343 1.00 94.25 107 ILE A N 1
ATOM 852 C CA . ILE A 1 107 ? -14.639 6.702 14.867 1.00 94.25 107 ILE A CA 1
ATOM 853 C C . ILE A 1 107 ? -14.735 6.171 16.300 1.00 94.25 107 ILE A C 1
ATOM 855 O O . ILE A 1 107 ? -14.892 4.970 16.558 1.00 94.25 107 ILE A O 1
ATOM 859 N N . GLY A 1 108 ? -14.632 7.094 17.253 1.00 90.62 108 GLY A N 1
ATOM 860 C CA . GLY A 1 108 ? -14.517 6.809 18.674 1.00 90.62 108 GLY A CA 1
ATOM 861 C C . GLY A 1 108 ? -13.261 5.995 18.973 1.00 90.62 108 GLY A C 1
ATOM 862 O O . GLY A 1 108 ? -12.168 6.324 18.531 1.00 90.62 108 GLY A O 1
ATOM 863 N N . ASN A 1 109 ? -13.423 4.921 19.741 1.00 88.44 109 ASN A N 1
ATOM 864 C CA . ASN A 1 109 ? -12.340 4.029 20.158 1.00 88.44 109 ASN A CA 1
ATOM 865 C C . ASN A 1 109 ? -12.500 2.588 19.646 1.00 88.44 109 ASN A C 1
ATOM 867 O O . ASN A 1 109 ? -11.783 1.699 20.103 1.00 88.44 109 ASN A O 1
ATOM 871 N N . LYS A 1 110 ? -13.478 2.339 18.765 1.00 91.81 110 LYS A N 1
ATOM 872 C CA . LYS A 1 110 ? -13.848 0.981 18.333 1.00 91.81 110 LYS A CA 1
ATOM 873 C C . LYS A 1 110 ? -13.710 0.754 16.842 1.00 91.81 110 LYS A C 1
ATOM 875 O O . LYS A 1 110 ? -13.500 -0.387 16.454 1.00 91.81 110 LYS A O 1
ATOM 880 N N . VAL A 1 111 ? -13.884 1.781 16.017 1.00 94.62 111 VAL A N 1
ATOM 881 C CA . VAL A 1 111 ? -13.855 1.634 14.561 1.00 94.62 111 VAL A CA 1
ATOM 882 C C . VAL A 1 111 ? -12.681 2.426 14.021 1.00 94.62 111 VAL A C 1
ATOM 884 O O . VAL A 1 111 ? -12.592 3.621 14.275 1.00 94.62 111 VAL A O 1
ATOM 887 N N . SER A 1 112 ? -11.840 1.766 13.239 1.00 95.12 112 SER A N 1
ATOM 888 C CA . SER A 1 112 ? -10.766 2.383 12.467 1.00 95.12 112 SER A CA 1
ATOM 889 C C . SER A 1 112 ? -10.948 2.010 11.005 1.00 95.12 112 SER A C 1
ATOM 891 O O . SER A 1 112 ? -11.376 0.897 10.693 1.00 95.12 112 SER A O 1
ATOM 893 N N . PHE A 1 113 ? -10.622 2.910 10.093 1.00 95.00 113 PHE A N 1
ATOM 894 C CA . PHE A 1 113 ? -10.665 2.633 8.668 1.00 95.00 113 PHE A CA 1
ATOM 895 C C . PHE A 1 113 ? -9.466 3.243 7.959 1.00 95.00 113 PHE A C 1
ATOM 897 O O . PHE A 1 113 ? -8.882 4.236 8.388 1.00 95.00 113 PHE A O 1
ATOM 904 N N . GLN A 1 114 ? -9.114 2.630 6.841 1.00 96.00 114 GLN A N 1
ATOM 905 C CA . GLN A 1 114 ? -8.072 3.102 5.956 1.00 96.00 114 GLN A CA 1
ATOM 906 C C . GLN A 1 114 ? -8.481 2.808 4.525 1.00 96.00 114 GLN A C 1
ATOM 908 O O . GLN A 1 114 ? -8.910 1.703 4.206 1.00 96.00 114 GLN A O 1
ATOM 913 N N . THR A 1 115 ? -8.292 3.772 3.641 1.00 96.75 115 THR A N 1
ATOM 914 C CA . THR A 1 115 ? -8.313 3.536 2.204 1.00 96.75 115 THR A CA 1
ATOM 915 C C . THR A 1 115 ? -7.128 4.221 1.566 1.00 96.75 115 THR A C 1
ATOM 917 O O . THR A 1 115 ? -6.675 5.272 2.019 1.00 96.75 115 THR A O 1
ATOM 920 N N . SER A 1 116 ? -6.589 3.608 0.527 1.00 96.56 116 SER A N 1
ATOM 921 C CA . SER A 1 116 ? -5.559 4.240 -0.273 1.00 96.56 116 SER A CA 1
ATOM 922 C C . SER A 1 116 ? -5.709 3.897 -1.737 1.00 96.56 116 SER A C 1
ATOM 924 O O . SER A 1 116 ? -6.234 2.846 -2.110 1.00 96.56 116 SER A O 1
ATOM 926 N N . PHE A 1 117 ? -5.225 4.808 -2.561 1.00 96.75 117 PHE A N 1
ATOM 927 C CA . PHE A 1 117 ? -5.147 4.653 -3.997 1.00 96.75 117 PHE A CA 1
ATOM 928 C C . PHE A 1 117 ? -3.744 5.026 -4.447 1.00 96.75 117 PHE A C 1
ATOM 930 O O . PHE A 1 117 ? -3.213 6.050 -4.016 1.00 96.75 117 PHE A O 1
ATOM 937 N N . TYR A 1 118 ? -3.166 4.208 -5.318 1.00 95.62 118 TYR A N 1
ATOM 938 C CA . TYR A 1 118 ? -1.853 4.433 -5.900 1.00 95.62 118 TYR A CA 1
ATOM 939 C C . TYR A 1 118 ? -1.934 4.282 -7.410 1.00 95.62 118 TYR A C 1
ATOM 941 O O . TYR A 1 118 ? -2.480 3.300 -7.907 1.00 95.62 118 TYR A O 1
ATOM 949 N N . GLU A 1 119 ? -1.328 5.219 -8.119 1.00 95.69 119 GLU A N 1
ATOM 950 C CA . GLU A 1 119 ? -1.018 5.148 -9.538 1.00 95.69 119 GLU A CA 1
ATOM 951 C C . GLU A 1 119 ? 0.502 5.090 -9.685 1.00 95.69 119 GLU A C 1
ATOM 953 O O . GLU A 1 119 ? 1.232 5.814 -9.004 1.00 95.69 119 GLU A O 1
ATOM 958 N N . ASN A 1 120 ? 0.982 4.222 -10.565 1.00 96.00 120 ASN A N 1
ATOM 959 C CA . ASN A 1 120 ? 2.396 3.971 -10.762 1.00 96.00 120 ASN A CA 1
ATOM 960 C C . ASN A 1 120 ? 2.718 4.021 -12.246 1.00 96.00 120 ASN A C 1
ATOM 962 O O . ASN A 1 120 ? 2.019 3.412 -13.051 1.00 96.00 120 ASN A O 1
ATOM 966 N N . GLN A 1 121 ? 3.810 4.693 -12.586 1.00 95.62 121 GLN A N 1
ATOM 967 C CA . GLN A 1 121 ? 4.409 4.667 -13.913 1.00 95.62 121 GLN A CA 1
ATOM 968 C C . GLN A 1 121 ? 5.830 4.139 -13.775 1.00 95.62 121 GLN A C 1
ATOM 970 O O . GLN A 1 121 ? 6.614 4.700 -13.007 1.00 95.62 121 GLN A O 1
ATOM 975 N N . ALA A 1 122 ? 6.155 3.064 -14.486 1.00 94.56 122 ALA A N 1
ATOM 976 C CA . ALA A 1 122 ? 7.420 2.367 -14.310 1.00 94.56 122 ALA A CA 1
ATOM 977 C C . ALA A 1 122 ? 8.074 1.949 -15.631 1.00 94.56 122 ALA A C 1
ATOM 979 O O . ALA A 1 122 ? 7.395 1.590 -16.593 1.00 94.56 122 ALA A O 1
ATOM 980 N N . PHE A 1 123 ? 9.405 1.966 -15.638 1.00 92.75 123 PHE A N 1
ATOM 981 C CA . PHE A 1 123 ? 10.269 1.345 -16.639 1.00 92.75 123 PHE A CA 1
ATOM 982 C C . PHE A 1 123 ? 11.092 0.284 -15.924 1.00 92.75 123 PHE A C 1
ATOM 984 O O . PHE A 1 123 ? 11.837 0.601 -14.993 1.00 92.75 123 PHE A O 1
ATOM 991 N N . TYR A 1 124 ? 10.903 -0.967 -16.330 1.00 90.50 124 TYR A N 1
ATOM 992 C CA . TYR A 1 124 ? 11.464 -2.128 -15.655 1.00 90.50 124 TYR A CA 1
ATOM 993 C C . TYR A 1 124 ? 12.634 -2.738 -16.427 1.00 90.50 124 TYR A C 1
ATOM 995 O O . TYR A 1 124 ? 12.679 -2.630 -17.655 1.00 90.50 124 TYR A O 1
ATOM 1003 N N . PRO A 1 125 ? 13.559 -3.412 -15.721 1.00 89.50 125 PRO A N 1
ATOM 1004 C CA . PRO A 1 125 ? 14.619 -4.181 -16.364 1.00 89.50 125 PRO A CA 1
ATOM 1005 C C . PRO A 1 125 ? 14.024 -5.299 -17.223 1.00 89.50 125 PRO A C 1
ATOM 1007 O O . PRO A 1 125 ? 12.906 -5.761 -16.969 1.00 89.50 125 PRO A O 1
ATOM 1010 N N . THR A 1 126 ? 14.785 -5.772 -18.209 1.00 87.00 126 THR A N 1
ATOM 1011 C CA . THR A 1 126 ? 14.304 -6.694 -19.252 1.00 87.00 126 THR A CA 1
ATOM 1012 C C . THR A 1 126 ? 13.589 -7.922 -18.695 1.00 87.00 126 THR A C 1
ATOM 1014 O O . THR A 1 126 ? 12.470 -8.205 -19.110 1.00 87.00 126 THR A O 1
ATOM 1017 N N . TYR A 1 127 ? 14.159 -8.600 -17.692 1.00 87.31 127 TYR A N 1
ATOM 1018 C CA . TYR A 1 127 ? 13.554 -9.810 -17.114 1.00 87.31 127 TYR A CA 1
ATOM 1019 C C . TYR A 1 127 ? 12.150 -9.564 -16.533 1.00 87.31 127 TYR A C 1
ATOM 1021 O O . TYR A 1 127 ? 11.280 -10.433 -16.589 1.00 87.31 127 TYR A O 1
ATOM 1029 N N . LEU A 1 128 ? 11.923 -8.380 -15.956 1.00 89.88 128 LEU A N 1
ATOM 1030 C CA . LEU A 1 128 ? 10.639 -8.019 -15.371 1.00 89.88 128 LEU A CA 1
ATOM 1031 C C . LEU A 1 128 ? 9.689 -7.515 -16.459 1.00 89.88 128 LEU A C 1
ATOM 1033 O O . LEU A 1 128 ? 8.522 -7.885 -16.448 1.00 89.88 128 LEU A O 1
ATOM 1037 N N . SER A 1 129 ? 10.187 -6.752 -17.431 1.00 90.81 129 SER A N 1
ATOM 1038 C CA . SER A 1 129 ? 9.414 -6.318 -18.601 1.00 90.81 129 SER A CA 1
ATOM 1039 C C . SER A 1 129 ? 8.903 -7.498 -19.437 1.00 90.81 129 SER A C 1
ATOM 1041 O O . SER A 1 129 ? 7.752 -7.492 -19.865 1.00 90.81 129 SER A O 1
ATOM 1043 N N . GLU A 1 130 ? 9.699 -8.555 -19.611 1.00 91.25 130 GLU A N 1
ATOM 1044 C CA . GLU A 1 130 ? 9.269 -9.796 -20.269 1.00 91.25 130 GLU A CA 1
ATOM 1045 C C . GLU A 1 130 ? 8.139 -10.485 -19.498 1.00 91.25 130 GLU A C 1
ATOM 1047 O O . GLU A 1 130 ? 7.123 -10.855 -20.088 1.00 91.25 130 GLU A O 1
ATOM 1052 N N . TYR A 1 131 ? 8.270 -10.603 -18.172 1.00 92.69 131 TYR A N 1
ATOM 1053 C CA . TYR A 1 131 ? 7.214 -11.159 -17.325 1.00 92.69 131 TYR A CA 1
ATOM 1054 C C . TYR A 1 131 ? 5.926 -10.333 -17.428 1.00 92.69 131 TYR A C 1
ATOM 1056 O O . TYR A 1 131 ? 4.850 -10.869 -17.694 1.00 92.69 131 TYR A O 1
ATOM 1064 N N . VAL A 1 132 ? 6.034 -9.016 -17.244 1.00 93.50 132 VAL A N 1
ATOM 1065 C CA . VAL A 1 132 ? 4.889 -8.101 -17.258 1.00 93.50 132 VAL A CA 1
ATOM 1066 C C . VAL A 1 132 ? 4.230 -8.075 -18.634 1.00 93.50 132 VAL A C 1
ATOM 1068 O O . VAL A 1 132 ? 3.008 -8.088 -18.708 1.00 93.50 132 VAL A O 1
ATOM 1071 N N . GLY A 1 133 ? 5.009 -8.078 -19.716 1.00 91.50 133 GLY A N 1
ATOM 1072 C CA . GLY A 1 133 ? 4.491 -8.116 -21.084 1.00 91.50 133 GLY A CA 1
ATOM 1073 C C . GLY A 1 133 ? 3.844 -9.450 -21.460 1.00 91.50 133 GLY A C 1
ATOM 1074 O O . GLY A 1 133 ? 2.947 -9.468 -22.294 1.00 91.50 133 GLY A O 1
ATOM 1075 N N . HIS A 1 134 ? 4.264 -10.560 -20.847 1.00 93.88 134 HIS A N 1
ATOM 1076 C CA . HIS A 1 134 ? 3.651 -11.867 -21.083 1.00 93.88 134 HIS A CA 1
ATOM 1077 C C . HIS A 1 134 ? 2.342 -12.059 -20.303 1.00 93.88 134 HIS A C 1
ATOM 1079 O O . HIS A 1 134 ? 1.394 -12.639 -20.828 1.00 93.88 134 HIS A O 1
ATOM 1085 N N . TYR A 1 135 ? 2.286 -11.587 -19.052 1.00 93.25 135 TYR A N 1
ATOM 1086 C CA . TYR A 1 135 ? 1.143 -11.799 -18.152 1.00 93.25 135 TYR A CA 1
ATOM 1087 C C . TYR A 1 135 ? 0.209 -10.586 -18.012 1.00 93.25 135 TYR A C 1
ATOM 1089 O O . TYR A 1 135 ? -0.812 -10.689 -17.332 1.00 93.25 135 TYR A O 1
ATOM 1097 N N . ASP A 1 136 ? 0.550 -9.440 -18.606 1.00 93.44 136 ASP A N 1
ATOM 1098 C CA . ASP A 1 136 ? -0.153 -8.153 -18.472 1.00 93.44 136 ASP A CA 1
ATOM 1099 C C . ASP A 1 136 ? -0.360 -7.694 -17.011 1.00 93.44 136 ASP A C 1
ATOM 1101 O O . ASP A 1 136 ? -1.305 -6.962 -16.685 1.00 93.44 136 ASP A O 1
ATOM 1105 N N . VAL A 1 137 ? 0.522 -8.118 -16.102 1.00 92.25 137 VAL A N 1
ATOM 1106 C CA . VAL A 1 137 ? 0.430 -7.861 -14.658 1.00 92.25 137 VAL A CA 1
ATOM 1107 C C . VAL A 1 137 ? 1.815 -7.598 -14.080 1.00 92.25 137 VAL A C 1
ATOM 1109 O O . VAL A 1 137 ? 2.760 -8.342 -14.338 1.00 92.25 137 VAL A O 1
ATOM 1112 N N . VAL A 1 138 ? 1.919 -6.568 -13.239 1.00 92.75 138 VAL A N 1
ATOM 1113 C CA . VAL A 1 138 ? 3.103 -6.360 -12.394 1.00 92.75 138 VAL A CA 1
ATOM 1114 C C . VAL A 1 138 ? 3.000 -7.253 -11.153 1.00 92.75 138 VAL A C 1
ATOM 1116 O O . VAL A 1 138 ? 1.984 -7.180 -10.460 1.00 92.75 138 VAL A O 1
ATOM 1119 N N . PRO A 1 139 ? 4.016 -8.080 -10.830 1.00 88.38 139 PRO A N 1
ATOM 1120 C CA . PRO A 1 139 ? 4.035 -8.884 -9.606 1.00 88.38 139 PRO A CA 1
ATOM 1121 C C . PRO A 1 139 ? 3.774 -8.047 -8.351 1.00 88.38 139 PRO A C 1
ATOM 1123 O O . PRO A 1 139 ? 4.313 -6.951 -8.202 1.00 88.38 139 PRO A O 1
ATOM 1126 N N . GLY A 1 140 ? 2.919 -8.527 -7.446 1.00 84.38 140 GLY A N 1
ATOM 1127 C CA . GLY A 1 140 ? 2.502 -7.749 -6.276 1.00 84.38 140 GLY A CA 1
ATOM 1128 C C . GLY A 1 140 ? 1.608 -6.550 -6.602 1.00 84.38 140 GLY A C 1
ATOM 1129 O O . GLY A 1 140 ? 1.192 -5.832 -5.697 1.00 84.38 140 GLY A O 1
ATOM 1130 N N . ALA A 1 141 ? 1.280 -6.305 -7.859 1.00 88.69 141 ALA A N 1
ATOM 1131 C CA . ALA A 1 141 ? 0.449 -5.199 -8.287 1.00 88.69 141 ALA A CA 1
ATOM 1132 C C . ALA A 1 141 ? -0.611 -5.700 -9.275 1.00 88.69 141 ALA A C 1
ATOM 1134 O O . ALA A 1 141 ? -0.976 -6.877 -9.286 1.00 88.69 141 ALA A O 1
ATOM 1135 N N . GLY A 1 142 ? -1.236 -4.756 -9.968 1.00 86.88 142 GLY A N 1
ATOM 1136 C CA . GLY A 1 142 ? -2.415 -5.011 -10.778 1.00 86.88 142 GLY A CA 1
ATOM 1137 C C . GLY A 1 142 ? -2.098 -5.186 -12.252 1.00 86.88 142 GLY A C 1
ATOM 1138 O O . GLY A 1 142 ? -0.944 -5.194 -12.688 1.00 86.88 142 GLY A O 1
ATOM 1139 N N . ARG A 1 143 ? -3.184 -5.266 -13.019 1.00 91.56 143 ARG A N 1
ATOM 1140 C CA . ARG A 1 143 ? -3.159 -5.215 -14.476 1.00 91.56 143 ARG A CA 1
ATOM 1141 C C . ARG A 1 143 ? -2.481 -3.935 -14.967 1.00 91.56 143 ARG A C 1
ATOM 1143 O O . ARG A 1 143 ? -2.727 -2.855 -14.424 1.00 91.56 143 ARG A O 1
ATOM 1150 N N . ILE A 1 144 ? -1.694 -4.066 -16.029 1.00 94.62 144 ILE A N 1
ATOM 1151 C CA . ILE A 1 144 ? -1.002 -2.943 -16.660 1.00 94.62 144 ILE A CA 1
ATOM 1152 C C . ILE A 1 144 ? -1.810 -2.286 -17.775 1.00 94.62 144 ILE A C 1
ATOM 1154 O O . ILE A 1 144 ? -2.705 -2.870 -18.390 1.00 94.62 144 ILE A O 1
ATOM 1158 N N . LYS A 1 145 ? -1.432 -1.044 -18.048 1.00 94.81 145 LYS A N 1
ATOM 1159 C CA . LYS A 1 145 ? -1.654 -0.303 -19.284 1.00 94.81 145 LYS A CA 1
ATOM 1160 C C . LYS A 1 145 ? -0.284 0.034 -19.868 1.00 94.81 145 LYS A C 1
ATOM 1162 O O . LYS A 1 145 ? 0.644 0.349 -19.124 1.00 94.81 145 LYS A O 1
ATOM 1167 N N . SER A 1 146 ? -0.153 -0.003 -21.189 1.00 92.56 146 SER A N 1
ATOM 1168 C CA . SER A 1 146 ? 1.079 0.430 -21.851 1.00 92.56 146 SER A CA 1
ATOM 1169 C C . SER A 1 146 ? 1.314 1.925 -21.621 1.00 92.56 146 SER A C 1
ATOM 1171 O O . SER A 1 146 ? 0.394 2.734 -21.756 1.00 92.56 146 SER A O 1
ATOM 1173 N N . PHE A 1 147 ? 2.551 2.299 -21.306 1.00 91.44 147 PHE A N 1
ATOM 1174 C CA . PHE A 1 147 ? 2.963 3.681 -21.095 1.00 91.44 147 PHE A CA 1
ATOM 1175 C C . PHE A 1 147 ? 4.178 4.014 -21.964 1.00 91.44 147 PHE A C 1
ATOM 1177 O O . PHE A 1 147 ? 5.243 3.410 -21.848 1.00 91.44 147 PHE A O 1
ATOM 1184 N N . LYS A 1 148 ? 4.039 5.019 -22.837 1.00 88.94 148 LYS A N 1
ATOM 1185 C CA . LYS A 1 148 ? 5.048 5.357 -23.860 1.00 88.94 148 LYS A CA 1
ATOM 1186 C C . LYS A 1 148 ? 5.404 4.114 -24.704 1.00 88.94 148 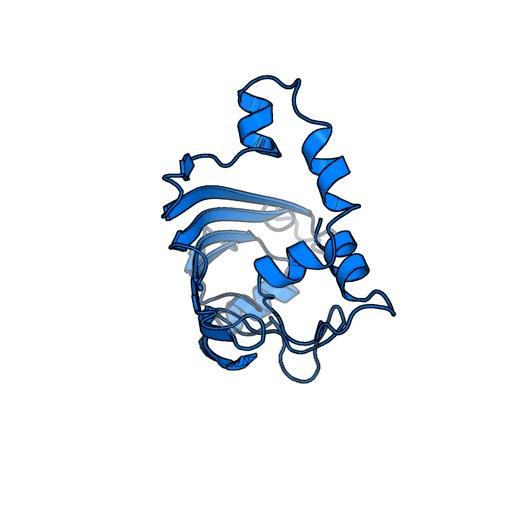LYS A C 1
ATOM 1188 O O . LYS A 1 148 ? 4.495 3.440 -25.172 1.00 88.94 148 LYS A O 1
ATOM 1193 N N . LYS A 1 149 ? 6.695 3.850 -24.956 1.00 85.00 149 LYS A N 1
ATOM 1194 C CA . LYS A 1 149 ? 7.156 2.731 -25.800 1.00 85.00 149 LYS A CA 1
ATOM 1195 C C . LYS A 1 149 ? 7.338 1.422 -25.025 1.00 85.00 149 LYS A C 1
ATOM 1197 O O . LYS A 1 149 ? 6.926 0.380 -25.513 1.00 85.00 149 LYS A O 1
ATOM 1202 N N . THR A 1 150 ? 7.964 1.481 -23.852 1.00 86.25 150 THR A N 1
ATOM 1203 C CA . THR A 1 150 ? 8.404 0.303 -23.074 1.00 86.25 150 THR A CA 1
ATOM 1204 C C . THR A 1 150 ? 8.002 0.371 -21.600 1.00 86.25 150 THR A C 1
ATOM 1206 O O . THR A 1 150 ? 8.369 -0.500 -20.820 1.00 86.25 150 THR A O 1
ATOM 1209 N N . GLY A 1 151 ? 7.273 1.414 -21.202 1.00 90.88 151 GLY A N 1
ATOM 1210 C CA . GLY A 1 151 ? 6.851 1.608 -19.824 1.00 90.88 151 GLY A CA 1
ATOM 1211 C C . GLY A 1 151 ? 5.497 0.972 -19.533 1.00 90.88 151 GLY A C 1
ATOM 1212 O O . GLY A 1 151 ? 4.705 0.667 -20.430 1.00 90.88 151 GLY A O 1
ATOM 1213 N N . TYR A 1 152 ? 5.205 0.868 -18.244 1.00 95.00 152 TYR A N 1
ATOM 1214 C CA . TYR A 1 152 ? 3.960 0.332 -17.713 1.00 95.00 152 TYR A CA 1
ATOM 1215 C C . TYR A 1 152 ? 3.306 1.350 -16.784 1.00 95.00 152 TYR A C 1
ATOM 1217 O O . TYR A 1 152 ? 3.969 1.972 -15.956 1.00 95.00 152 TYR A O 1
ATOM 1225 N N . ASP A 1 153 ? 1.994 1.506 -16.918 1.00 95.56 153 ASP A N 1
ATOM 1226 C CA . ASP A 1 153 ? 1.137 2.270 -16.015 1.00 95.56 153 ASP A CA 1
ATOM 1227 C C . ASP A 1 153 ? 0.170 1.300 -15.334 1.00 95.56 153 ASP A C 1
ATOM 1229 O O . ASP A 1 153 ? -0.536 0.538 -15.995 1.00 95.56 153 ASP A O 1
ATOM 1233 N N . TYR A 1 154 ? 0.144 1.304 -14.007 1.00 95.56 154 TYR A N 1
ATOM 1234 C CA . TYR A 1 154 ? -0.739 0.452 -13.226 1.00 95.56 154 TYR A CA 1
ATOM 1235 C C . TYR A 1 154 ? -1.193 1.157 -11.954 1.00 95.56 154 TYR A C 1
ATOM 1237 O O . TYR A 1 154 ? -0.475 1.947 -11.338 1.00 95.56 154 TYR A O 1
ATOM 1245 N N . ALA A 1 155 ? -2.408 0.832 -11.524 1.00 94.75 155 ALA A N 1
ATOM 1246 C CA . ALA A 1 155 ? -3.009 1.416 -10.340 1.00 94.75 155 ALA A CA 1
ATOM 1247 C C . ALA A 1 155 ? -3.559 0.340 -9.410 1.00 94.75 155 ALA A C 1
ATOM 1249 O O . ALA A 1 155 ? -3.904 -0.766 -9.829 1.00 94.75 155 ALA A O 1
ATOM 1250 N N . MET A 1 156 ? -3.650 0.675 -8.129 1.00 94.12 156 MET A N 1
ATOM 1251 C CA . MET A 1 156 ? -4.224 -0.200 -7.120 1.00 94.12 156 MET A CA 1
ATOM 1252 C C . MET A 1 156 ? -4.960 0.613 -6.062 1.00 94.12 156 MET A C 1
ATOM 1254 O O . MET A 1 156 ? -4.529 1.700 -5.683 1.00 94.12 156 MET A O 1
ATOM 1258 N N . ALA A 1 157 ? -6.058 0.052 -5.567 1.00 94.56 157 ALA A N 1
ATOM 1259 C CA . ALA A 1 157 ? -6.825 0.609 -4.464 1.00 94.56 157 ALA A CA 1
ATOM 1260 C C . ALA A 1 157 ? -6.912 -0.412 -3.330 1.00 94.56 157 ALA A C 1
ATOM 1262 O O . ALA A 1 157 ? -7.135 -1.605 -3.573 1.00 94.56 157 ALA A O 1
ATOM 1263 N N . THR A 1 158 ? -6.750 0.063 -2.100 1.00 95.25 158 THR A N 1
ATOM 1264 C CA . THR A 1 158 ? -6.994 -0.718 -0.889 1.00 95.25 158 THR A CA 1
ATOM 1265 C C . THR A 1 158 ? -8.041 -0.038 -0.019 1.00 95.25 158 THR A C 1
ATOM 1267 O O . THR A 1 158 ? -8.209 1.185 -0.037 1.00 95.25 158 THR A O 1
ATOM 1270 N N . GLY A 1 159 ? -8.754 -0.846 0.752 1.00 95.81 159 GLY A N 1
ATOM 1271 C CA . GLY A 1 159 ? -9.709 -0.387 1.746 1.00 95.81 159 GLY A CA 1
ATOM 1272 C C . GLY A 1 159 ? -9.774 -1.391 2.880 1.00 95.81 159 GLY A C 1
ATOM 1273 O O . GLY A 1 159 ? -9.811 -2.590 2.633 1.00 95.81 159 GLY A O 1
ATOM 1274 N N . LEU A 1 160 ? -9.781 -0.926 4.118 1.00 95.38 160 LEU A N 1
ATOM 1275 C CA . LEU A 1 160 ? -9.866 -1.756 5.307 1.00 95.38 160 LEU A CA 1
ATOM 1276 C C . LEU A 1 160 ? -10.713 -1.041 6.348 1.00 95.38 160 LEU A C 1
ATOM 1278 O O . LEU A 1 160 ? -10.520 0.145 6.603 1.00 95.38 160 LEU A O 1
ATOM 1282 N N . VAL A 1 161 ? -11.607 -1.789 6.979 1.00 95.44 161 VAL A N 1
ATOM 1283 C CA . VAL A 1 161 ? -12.319 -1.377 8.183 1.00 95.44 161 VAL A CA 1
ATOM 1284 C C . VAL A 1 161 ? -12.001 -2.380 9.280 1.00 95.44 161 VAL A C 1
ATOM 1286 O O . VAL A 1 161 ? -12.059 -3.593 9.080 1.00 95.44 161 VAL A O 1
ATOM 1289 N N . SER A 1 162 ? -11.653 -1.853 10.444 1.00 95.00 162 SER A N 1
ATOM 1290 C CA . SER A 1 162 ? -11.307 -2.591 11.646 1.00 95.00 162 SER A CA 1
ATOM 1291 C C . SER A 1 162 ? -12.285 -2.214 12.751 1.00 95.00 162 SER A C 1
ATOM 1293 O O . SER A 1 162 ? -12.454 -1.037 13.068 1.00 95.00 162 SER A O 1
ATOM 1295 N N . PHE A 1 163 ? -12.943 -3.208 13.335 1.00 94.69 163 PHE A N 1
ATOM 1296 C CA . PHE A 1 163 ? -13.896 -3.051 14.422 1.00 94.69 163 PHE A CA 1
ATOM 1297 C C . PHE A 1 163 ? -13.435 -3.838 15.649 1.00 94.69 163 PHE A C 1
ATOM 1299 O O . PHE A 1 163 ? -13.353 -5.063 15.632 1.00 94.69 163 PHE A O 1
ATOM 1306 N N . THR A 1 164 ? -13.163 -3.120 16.733 1.00 94.00 164 THR A N 1
ATOM 1307 C CA . THR A 1 164 ? -12.637 -3.643 17.998 1.00 94.00 164 THR A CA 1
ATOM 1308 C C . THR A 1 164 ? -13.670 -3.418 19.106 1.00 94.00 164 THR A C 1
ATOM 1310 O O . THR A 1 164 ? -13.597 -2.421 19.829 1.00 94.00 164 THR A O 1
ATOM 1313 N N . PRO A 1 165 ? -14.692 -4.286 19.242 1.00 90.25 165 PRO A N 1
ATOM 1314 C CA . PRO A 1 165 ? -15.706 -4.134 20.286 1.00 90.25 165 PRO A CA 1
ATOM 1315 C C . PRO A 1 165 ? -15.124 -4.286 21.698 1.00 90.25 165 PRO A C 1
ATOM 1317 O O . PRO A 1 165 ? -15.578 -3.596 22.617 1.00 90.25 165 PRO A O 1
ATOM 1320 N N . PHE A 1 166 ? -14.115 -5.151 21.850 1.00 89.12 166 PHE A N 1
ATOM 1321 C CA . PHE A 1 166 ? -13.403 -5.451 23.093 1.00 89.12 166 PHE A CA 1
ATOM 1322 C C . PHE A 1 166 ? -11.893 -5.455 22.838 1.00 89.12 166 PHE A C 1
ATOM 1324 O O . PHE A 1 166 ? -11.457 -5.715 21.725 1.00 89.12 166 PHE A O 1
ATOM 1331 N N . LYS A 1 167 ? -11.073 -5.233 23.873 1.00 82.75 167 LYS A N 1
ATOM 1332 C CA . LYS A 1 167 ? -9.605 -5.171 23.721 1.00 82.75 167 LYS A CA 1
ATOM 1333 C C . LYS A 1 167 ? -8.976 -6.452 23.152 1.00 82.75 167 LYS A C 1
ATOM 1335 O O . LYS A 1 167 ? -7.917 -6.358 22.548 1.00 82.75 167 LYS A O 1
ATOM 1340 N N . SER A 1 168 ? -9.621 -7.599 23.357 1.00 84.38 168 SER A N 1
ATOM 1341 C CA . SER A 1 168 ? -9.138 -8.933 22.971 1.00 84.38 168 SER A CA 1
ATOM 1342 C C . SER A 1 168 ? -9.837 -9.506 21.737 1.00 84.38 168 SER A C 1
ATOM 1344 O O . SER A 1 168 ? -9.691 -10.691 21.476 1.00 84.38 168 SER A O 1
ATOM 1346 N N . LEU A 1 169 ? -10.668 -8.717 21.049 1.00 88.50 169 LEU A N 1
ATOM 1347 C CA . LEU A 1 169 ? -11.398 -9.184 19.877 1.00 88.50 169 LEU A CA 1
ATOM 1348 C C . LEU A 1 169 ? -11.469 -8.082 18.832 1.00 88.50 169 LEU A C 1
ATOM 1350 O O . LEU A 1 169 ? -12.034 -7.012 19.079 1.00 88.50 169 LEU A O 1
ATOM 1354 N N . ASN A 1 170 ? -10.943 -8.378 17.655 1.00 91.19 170 ASN A N 1
ATOM 1355 C CA . ASN A 1 170 ? -10.914 -7.483 16.522 1.00 91.19 170 ASN A CA 1
ATOM 1356 C C . ASN A 1 170 ? -11.457 -8.177 15.268 1.00 91.19 170 ASN A C 1
ATOM 1358 O O . ASN A 1 170 ? -11.105 -9.309 14.948 1.00 91.19 170 ASN A O 1
ATOM 1362 N N . PHE A 1 171 ? -12.312 -7.463 14.545 1.00 93.81 171 PHE A N 1
ATOM 1363 C CA . PHE A 1 171 ? -12.840 -7.867 13.252 1.00 93.81 171 PHE A CA 1
ATOM 1364 C C . PHE A 1 171 ? -12.285 -6.935 12.186 1.00 93.81 171 PHE A C 1
ATOM 1366 O O . PHE A 1 171 ? -12.451 -5.722 12.286 1.00 93.81 171 PHE A O 1
ATOM 1373 N N . GLN A 1 172 ? -11.671 -7.482 11.144 1.00 92.88 172 GLN A N 1
ATOM 1374 C CA . GLN A 1 172 ? -11.193 -6.706 10.005 1.00 92.88 172 GLN A CA 1
ATOM 1375 C C . GLN A 1 172 ? -11.829 -7.218 8.732 1.00 92.88 172 GLN A C 1
ATOM 1377 O O . GLN A 1 172 ? -11.815 -8.414 8.462 1.00 92.88 172 GLN A O 1
ATOM 1382 N N . PHE A 1 173 ? -12.332 -6.308 7.916 1.00 94.94 173 PHE A N 1
ATOM 1383 C CA . PHE A 1 173 ? -12.792 -6.629 6.577 1.00 94.94 173 PHE A CA 1
ATOM 1384 C C . PHE A 1 173 ? -12.341 -5.555 5.610 1.00 94.94 173 PHE A C 1
ATOM 1386 O O . PHE A 1 173 ? -12.224 -4.381 5.963 1.00 94.94 173 PHE A O 1
ATOM 1393 N N . GLY A 1 174 ? -12.070 -5.952 4.378 1.00 94.62 174 GLY A N 1
ATOM 1394 C CA . GLY A 1 174 ? -11.555 -5.011 3.407 1.00 94.62 174 GLY A CA 1
ATOM 1395 C C . GLY A 1 174 ? -11.161 -5.651 2.096 1.00 94.62 174 GLY A C 1
ATOM 1396 O O . GLY A 1 174 ? -11.419 -6.823 1.854 1.00 94.62 174 GLY A O 1
ATOM 1397 N N . HIS A 1 175 ? -10.524 -4.843 1.263 1.00 94.44 175 HIS A N 1
ATOM 1398 C CA . HIS A 1 175 ? -9.897 -5.206 0.012 1.00 94.44 175 HIS A CA 1
ATOM 1399 C C . HIS A 1 175 ? -8.427 -4.787 0.065 1.00 94.44 175 HIS A C 1
ATOM 1401 O O . HIS A 1 175 ? -8.109 -3.597 0.121 1.00 94.44 175 HIS A O 1
ATOM 1407 N N . GLY A 1 176 ? -7.515 -5.752 0.070 1.00 91.44 176 GLY A N 1
ATOM 1408 C CA . GLY A 1 176 ? -6.092 -5.482 0.247 1.00 91.44 176 GLY A CA 1
ATOM 1409 C C . GLY A 1 176 ? -5.278 -6.762 0.305 1.00 91.44 176 GLY A C 1
ATOM 1410 O O . GLY A 1 176 ? -5.733 -7.814 -0.137 1.00 91.44 176 GLY A O 1
ATOM 1411 N N . LYS A 1 177 ? -4.068 -6.663 0.849 1.00 87.62 177 LYS A N 1
ATOM 1412 C CA . LYS A 1 177 ? -3.168 -7.803 1.006 1.00 87.62 177 LYS A CA 1
ATOM 1413 C C . LYS A 1 177 ? -3.127 -8.252 2.456 1.00 87.62 177 LYS A C 1
ATOM 1415 O O . LYS A 1 177 ? -3.068 -7.420 3.361 1.00 87.62 177 LYS A O 1
ATOM 1420 N N . ASN A 1 178 ? -3.083 -9.563 2.656 1.00 84.19 178 ASN A N 1
ATOM 1421 C CA . ASN A 1 178 ? -2.665 -10.151 3.922 1.00 84.19 178 ASN A CA 1
ATOM 1422 C C . ASN A 1 178 ? -1.322 -10.835 3.735 1.00 84.19 178 ASN A C 1
ATOM 1424 O O . ASN A 1 178 ? -1.031 -11.362 2.663 1.00 84.19 178 ASN A O 1
ATOM 1428 N N . PHE A 1 179 ? -0.539 -10.836 4.801 1.00 83.06 179 PHE A N 1
ATOM 1429 C CA . PHE A 1 179 ? 0.729 -11.538 4.857 1.00 83.06 179 PHE A CA 1
ATOM 1430 C C . PHE A 1 179 ? 0.748 -12.371 6.132 1.00 83.06 179 PHE A C 1
ATOM 1432 O O . PHE A 1 179 ? 0.430 -11.851 7.204 1.00 83.06 179 PHE A O 1
ATOM 1439 N N . ILE A 1 180 ? 1.070 -13.657 5.994 1.00 82.12 180 ILE A N 1
ATOM 1440 C CA . ILE A 1 180 ? 1.179 -14.590 7.116 1.00 82.12 180 ILE A CA 1
ATOM 1441 C C . ILE A 1 180 ? 2.618 -15.094 7.187 1.00 82.12 180 ILE A C 1
ATOM 1443 O O . ILE A 1 180 ? 2.990 -16.001 6.450 1.00 82.12 180 ILE A O 1
ATOM 1447 N N . GLY A 1 181 ? 3.442 -14.516 8.048 1.00 79.75 181 GLY A N 1
ATOM 1448 C CA . GLY A 1 181 ? 4.828 -14.914 8.261 1.00 79.75 181 GLY A CA 1
ATOM 1449 C C . GLY A 1 181 ? 5.596 -13.895 9.099 1.00 79.75 181 GLY A C 1
ATOM 1450 O O . GLY A 1 181 ? 5.206 -12.733 9.178 1.00 79.75 181 GLY A O 1
ATOM 1451 N N . ASP A 1 182 ? 6.722 -14.329 9.662 1.00 74.38 182 ASP A N 1
ATOM 1452 C CA . ASP A 1 182 ? 7.589 -13.507 10.523 1.00 74.38 182 ASP A CA 1
ATOM 1453 C C . ASP A 1 182 ? 8.906 -13.089 9.842 1.00 74.38 182 ASP A C 1
ATOM 1455 O O . ASP A 1 182 ? 9.913 -12.833 10.493 1.00 74.38 182 ASP A O 1
ATOM 1459 N N . GLY A 1 183 ? 8.925 -13.006 8.508 1.00 72.69 183 GLY A N 1
ATOM 1460 C CA . GLY A 1 183 ? 10.117 -12.622 7.745 1.00 72.69 183 GLY A CA 1
ATOM 1461 C C . GLY A 1 183 ? 9.805 -11.824 6.482 1.00 72.69 183 GLY A C 1
ATOM 1462 O O . GLY A 1 183 ? 8.663 -11.448 6.233 1.00 72.69 183 GLY A O 1
ATOM 1463 N N . TYR A 1 184 ? 10.830 -11.592 5.655 1.00 65.88 184 TYR A N 1
ATOM 1464 C CA . TYR A 1 184 ? 10.689 -10.875 4.377 1.00 65.88 184 TYR A CA 1
ATOM 1465 C C . TYR A 1 184 ? 9.858 -11.651 3.339 1.00 65.88 184 TYR A C 1
ATOM 1467 O O . TYR A 1 184 ? 9.286 -11.067 2.427 1.00 65.88 184 TYR A O 1
ATOM 1475 N N . ARG A 1 185 ? 9.785 -12.983 3.463 1.00 75.38 185 ARG A N 1
ATOM 1476 C CA . ARG A 1 185 ? 8.982 -13.856 2.596 1.00 75.38 185 ARG A CA 1
ATOM 1477 C C . ARG A 1 185 ? 8.091 -14.753 3.439 1.00 75.38 185 ARG A C 1
ATOM 1479 O O . ARG A 1 185 ? 8.496 -15.207 4.506 1.00 75.38 185 ARG A O 1
ATOM 1486 N N . SER A 1 186 ? 6.905 -15.042 2.919 1.00 79.00 186 SER A N 1
ATOM 1487 C CA . SER A 1 186 ? 5.978 -16.017 3.490 1.00 79.00 186 SER A CA 1
ATOM 1488 C C . SER A 1 186 ? 5.884 -17.256 2.600 1.00 79.00 186 SER A C 1
ATOM 1490 O O . SER A 1 186 ? 5.898 -17.139 1.374 1.00 79.00 186 SER A O 1
ATOM 1492 N N . LEU A 1 187 ? 5.758 -18.429 3.231 1.00 78.94 187 LEU A N 1
ATOM 1493 C CA . LEU A 1 187 ? 5.439 -19.701 2.572 1.00 78.94 187 LEU A CA 1
ATOM 1494 C C . LEU A 1 187 ? 3.929 -19.980 2.505 1.00 78.94 187 LEU A C 1
ATOM 1496 O O . LEU A 1 187 ? 3.503 -20.771 1.671 1.00 78.94 187 LEU A O 1
ATOM 1500 N N . LEU A 1 188 ? 3.132 -19.362 3.384 1.00 80.69 188 LEU A N 1
ATOM 1501 C CA . LEU A 1 188 ? 1.688 -19.601 3.477 1.00 80.69 188 LEU A CA 1
ATOM 1502 C C . LEU A 1 188 ? 0.895 -18.574 2.673 1.00 80.69 188 LEU A C 1
ATOM 1504 O O . LEU A 1 188 ? 0.094 -18.933 1.817 1.00 80.69 188 LEU A O 1
ATOM 1508 N N . LEU A 1 189 ? 1.111 -17.291 2.961 1.00 80.62 189 LEU A N 1
ATOM 1509 C CA . LEU A 1 189 ? 0.403 -16.194 2.320 1.00 80.62 189 LEU A CA 1
ATOM 1510 C C . LEU A 1 189 ? 1.328 -14.987 2.206 1.00 80.62 189 LEU A C 1
ATOM 1512 O O . LEU A 1 189 ? 1.650 -14.342 3.206 1.00 80.62 189 LEU A O 1
ATOM 1516 N N . SER A 1 190 ? 1.765 -14.717 0.979 1.00 80.50 190 SER A N 1
ATOM 1517 C CA . SER A 1 190 ? 2.672 -13.623 0.646 1.00 80.50 190 SER A CA 1
ATOM 1518 C C . SER A 1 190 ? 1.934 -12.403 0.096 1.00 80.50 190 SER A C 1
ATOM 1520 O O . SER A 1 190 ? 0.769 -12.450 -0.301 1.00 80.50 190 SER A O 1
ATOM 1522 N N . ASP A 1 191 ? 2.659 -11.295 0.029 1.00 76.19 191 ASP A N 1
ATOM 1523 C CA . ASP A 1 191 ? 2.237 -10.005 -0.506 1.00 76.19 191 ASP A CA 1
ATOM 1524 C C . ASP A 1 191 ? 2.433 -9.879 -2.031 1.00 76.19 191 ASP A C 1
ATOM 1526 O O . ASP A 1 191 ? 2.222 -8.802 -2.595 1.00 76.19 191 ASP A O 1
ATOM 1530 N N . ASN A 1 192 ? 2.781 -10.975 -2.718 1.00 82.25 192 ASN A N 1
ATOM 1531 C CA . ASN A 1 192 ? 2.914 -11.010 -4.178 1.00 82.25 192 ASN A CA 1
ATOM 1532 C C . ASN A 1 192 ? 1.559 -11.018 -4.913 1.00 82.25 192 ASN A C 1
ATOM 1534 O O . ASN A 1 192 ? 1.490 -10.710 -6.101 1.00 82.25 192 ASN A O 1
ATOM 1538 N N . THR A 1 193 ? 0.473 -11.378 -4.231 1.00 84.44 193 THR A N 1
ATOM 1539 C CA . THR A 1 193 ? -0.869 -11.369 -4.833 1.00 84.44 193 THR A CA 1
ATOM 1540 C C . THR A 1 193 ? -1.387 -9.936 -4.955 1.00 84.44 193 THR A C 1
ATOM 1542 O O . THR A 1 193 ? -1.056 -9.075 -4.134 1.00 84.44 193 THR A O 1
ATOM 1545 N N . PHE A 1 194 ? -2.226 -9.674 -5.962 1.00 88.69 194 PHE A N 1
ATOM 1546 C CA . PHE A 1 194 ? -2.970 -8.418 -6.031 1.00 88.69 194 PHE A CA 1
ATOM 1547 C C . PHE A 1 194 ? -3.952 -8.281 -4.859 1.00 88.69 194 PHE A C 1
ATOM 1549 O O . PHE A 1 194 ? -4.209 -9.235 -4.131 1.00 88.69 194 PHE A O 1
ATOM 1556 N N . ASN A 1 195 ? -4.507 -7.088 -4.663 1.00 91.69 195 ASN A N 1
ATOM 1557 C CA . ASN A 1 195 ? -5.486 -6.850 -3.609 1.00 91.69 195 ASN A CA 1
ATOM 1558 C C . ASN A 1 195 ? -6.722 -7.739 -3.814 1.00 91.69 195 ASN A C 1
ATOM 1560 O O . ASN A 1 195 ? -7.227 -7.847 -4.931 1.00 91.69 195 ASN A O 1
ATOM 1564 N N . TYR A 1 196 ? -7.206 -8.341 -2.730 1.00 91.94 196 TYR A N 1
ATOM 1565 C CA . TYR A 1 196 ? -8.378 -9.214 -2.732 1.00 91.94 196 TYR A CA 1
ATOM 1566 C C . TYR A 1 196 ? -9.285 -8.908 -1.533 1.00 91.94 196 TYR A C 1
ATOM 1568 O O . TYR A 1 196 ? -8.816 -8.361 -0.526 1.00 91.94 196 TYR A O 1
ATOM 1576 N N . PRO A 1 197 ? -10.591 -9.227 -1.614 1.00 94.00 197 PRO A N 1
ATOM 1577 C CA . PRO A 1 197 ? -11.491 -9.079 -0.482 1.00 94.00 197 PRO A CA 1
ATOM 1578 C C . PRO A 1 197 ? -11.136 -10.082 0.618 1.00 94.00 197 PRO A C 1
ATOM 1580 O O . PRO A 1 197 ? -10.949 -11.267 0.351 1.00 94.00 197 PRO A O 1
ATOM 1583 N N . PHE A 1 198 ? -11.073 -9.623 1.862 1.00 91.88 198 PHE A N 1
ATOM 1584 C CA . PHE A 1 198 ? -10.778 -10.474 3.005 1.00 91.88 198 PHE A CA 1
ATOM 1585 C C . PHE A 1 198 ? -11.640 -10.132 4.214 1.00 91.88 198 PHE A C 1
ATOM 1587 O O . PHE A 1 198 ? -12.121 -9.009 4.380 1.00 91.88 198 PHE A O 1
ATOM 1594 N N . PHE A 1 199 ? -11.761 -11.123 5.091 1.00 92.69 199 PHE A N 1
ATOM 1595 C CA . PHE A 1 199 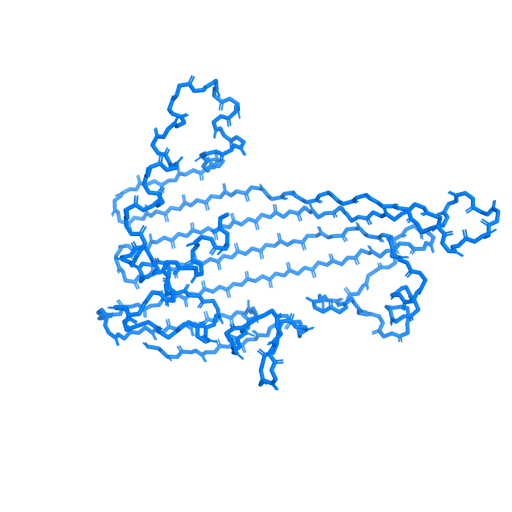? -12.299 -11.000 6.434 1.00 92.69 199 PHE A CA 1
ATOM 1596 C C . PHE A 1 199 ? -11.350 -11.708 7.402 1.00 92.69 199 PHE A C 1
ATOM 1598 O O . PHE A 1 199 ? -10.899 -12.818 7.122 1.00 92.69 199 PHE A O 1
ATOM 1605 N N . LYS A 1 200 ? -11.024 -11.060 8.518 1.00 89.25 200 LYS A N 1
ATOM 1606 C CA . LYS A 1 200 ? -10.142 -11.580 9.562 1.00 89.25 200 LYS A CA 1
ATOM 1607 C C . LYS A 1 200 ? -10.753 -11.339 10.931 1.00 89.25 200 LYS A C 1
ATOM 1609 O O . LYS A 1 200 ? -11.400 -10.319 11.168 1.00 89.25 200 LYS A O 1
ATOM 1614 N N . ILE A 1 201 ? -10.481 -12.276 11.825 1.00 89.56 201 ILE A N 1
ATOM 1615 C CA . ILE A 1 201 ? -10.762 -12.168 13.251 1.00 89.56 201 ILE A CA 1
ATOM 1616 C C . ILE A 1 201 ? -9.428 -12.361 13.963 1.00 89.56 201 ILE A C 1
ATOM 1618 O O . ILE A 1 201 ? -8.654 -13.240 13.577 1.00 89.56 201 ILE A O 1
ATOM 1622 N N . THR A 1 202 ? -9.128 -11.517 14.942 1.00 82.31 202 THR A N 1
ATOM 1623 C CA . THR A 1 202 ? -7.903 -11.598 15.748 1.00 82.31 202 THR A CA 1
ATOM 1624 C C . THR A 1 202 ? -8.210 -11.298 17.201 1.00 82.31 202 THR A C 1
ATOM 1626 O O . THR A 1 202 ? -9.119 -10.471 17.455 1.00 82.31 202 THR A O 1
#

Sequence (202 aa):
MGQEVEEGVNAADKNFHTTVKPYVYSWVYSHINDTLKSLITANRERKLFYRKLKTEHLFMVDTGKLNLTVDILFNFELGNDFADTSAAADTTTLYVNTRGVIIQGDIGNKVSFQTSFYENQAFYPTYLSEYVGHYDVVPGAGRIKSFKKTGYDYAMATGLVSFTPFKSLNFQFGHGKNFIGDGYRSLLLSDNTFNYPFFKIT